Protein AF-A0A8T5LD24-F1 (afdb_monomer_lite)

Secondary structure (DSSP, 8-state):
----HHHHHHHHHHHHHHHHHHH---HHHHHHHHHHHHHHHHHHHHHHHHHHHS---------SS----TTS-----EEPPPPPPTT-----EEEEEEEEETTT--B--SEEEEEETT---EEEETT-EEEE-TTPEEEEEEE---SSTT-EEEEEEEEPPSSSEEEEEEEEPPPPPEEEEEE-TTSPBPSSS--B---TTEEEEEEEEEEESB--SS---EEEEEEEETTT-SEEEEESS--EEPPPTT--PPTTEEEEEEEEPPP-BT-EEEEEEEEEE--TTS-----S-EEEEEEEE--BEEETTTTTEEE-TTS--SS-GGGG---EEEEEEB-

Radius of gyration: 27.77 Å; chains: 1; bounding box: 77×36×79 Å

Sequence (339 aa):
MPINYALAVLMLGGIFGLVSVLAVKDKKKRKTLGVIGTFVFVFGLVTLLVPTLIPPLSQNIQLQGLTAGIGAGVSQQVVSGEGCSPGQQVEDTTVTLSAINAYTSAATSGSHRYKVNGGASKEVTDSGTFTASPGDVLNILWFNGSANGGYFSDVSTFSVPCKGTVTYTQSLYQNGTITIDVFNEEGNKIDEANNETLTNGDVTTLVAKLKGTYQKGHPFGGIVVCEYNATGFDDCIVDFGGSETSVPSYYSLGAGRKAKAYSIPAVLGNDIIEGSITIDVDDTNDALPLPNTALNLTYYANNYFINEDNGGNFEGVAIEDEDDALTLTYQATAVIFTV

Foldseek 3Di:
DPDPVLVVVLVVLLVVLVVVLVPDPDPVVSVVSVVVSVVVSVVSVCVVVVVVPDDPPPDPPPPPPPDDDVDDDDPAPEDEADADDPPQPPAKEKEFEWEAALPPRHTLWAWKWKDWQPDDIDIATHRGIDIDGQQIKMWIFADRNPPFRFFGQDIHIYGHYSDNYDYDYYHFHDAKAKAKWKAEPVRHTFDPVDAHADDAQDKDKIKIKIWILDDGPDWLFWKKKKKWQVVFFVDKDWDLPWAKDDDQLPDDHDPNIDITMTTHTGDHRGDMRMIIMITGGYPPPHDDPPDFIKIKIKIAGQGFHQQVVVVRDGDGSVDRPNDDPSSGPRIHIDIHTYD

Structure (mmCIF, N/CA/C/O backbone):
data_AF-A0A8T5LD24-F1
#
_entry.id   AF-A0A8T5LD24-F1
#
loop_
_atom_site.group_PDB
_atom_site.id
_atom_site.type_symbol
_atom_site.label_atom_id
_atom_site.label_alt_id
_atom_site.label_comp_id
_atom_site.label_asym_id
_atom_site.label_entity_id
_atom_site.label_seq_id
_atom_site.pdbx_PDB_ins_code
_atom_site.Cartn_x
_atom_site.Cartn_y
_atom_site.Cartn_z
_atom_site.occupancy
_atom_site.B_iso_or_equiv
_atom_site.auth_seq_id
_atom_site.auth_comp_id
_atom_site.auth_asym_id
_atom_site.auth_atom_id
_atom_site.pdbx_PDB_model_num
ATOM 1 N N . MET A 1 1 ? 49.956 -15.716 20.208 1.00 53.47 1 MET A N 1
ATOM 2 C CA . MET A 1 1 ? 48.964 -15.125 19.285 1.00 53.47 1 MET A CA 1
ATOM 3 C C . MET A 1 1 ? 48.628 -16.172 18.240 1.00 53.47 1 MET A C 1
ATOM 5 O O . MET A 1 1 ? 49.560 -16.621 17.581 1.00 53.47 1 MET A O 1
ATOM 9 N N . PRO A 1 2 ? 47.373 -16.630 18.124 1.00 56.94 2 PRO A N 1
ATOM 10 C CA . PRO A 1 2 ? 46.998 -17.510 17.026 1.00 56.94 2 PRO A CA 1
ATOM 11 C C . PRO A 1 2 ? 47.110 -16.720 15.716 1.00 56.94 2 PRO A C 1
ATOM 13 O O . PRO A 1 2 ? 46.529 -15.644 15.586 1.00 56.94 2 PRO A O 1
ATOM 16 N N . ILE A 1 3 ? 47.903 -17.222 14.769 1.00 54.03 3 ILE A N 1
ATOM 17 C CA . ILE A 1 3 ? 47.925 -16.690 13.404 1.00 54.03 3 ILE A CA 1
ATOM 18 C C . ILE A 1 3 ? 46.518 -16.891 12.843 1.00 54.03 3 ILE A C 1
ATOM 20 O O . ILE A 1 3 ? 46.011 -18.011 12.828 1.00 54.03 3 ILE A O 1
ATOM 24 N N . ASN A 1 4 ? 45.870 -15.801 12.431 1.00 73.81 4 ASN A N 1
ATOM 25 C CA . ASN A 1 4 ? 44.553 -15.864 11.819 1.00 73.81 4 ASN A CA 1
ATOM 26 C C . ASN A 1 4 ? 44.686 -16.590 10.472 1.00 73.81 4 ASN A C 1
ATOM 28 O O . ASN A 1 4 ? 45.192 -16.024 9.501 1.00 73.81 4 ASN A O 1
ATOM 32 N N . TYR A 1 5 ? 44.276 -17.860 10.431 1.00 70.56 5 TYR A N 1
ATOM 33 C CA . TYR A 1 5 ? 44.356 -18.714 9.245 1.00 70.56 5 TYR A CA 1
ATOM 34 C C . TYR A 1 5 ? 43.683 -18.076 8.018 1.00 70.56 5 TYR A C 1
ATOM 36 O O . TYR A 1 5 ? 44.152 -18.284 6.901 1.00 70.56 5 TYR A O 1
ATOM 44 N N . ALA A 1 6 ? 42.670 -17.223 8.212 1.00 69.31 6 ALA A N 1
ATOM 45 C CA . ALA A 1 6 ? 42.030 -16.482 7.126 1.00 69.31 6 ALA A CA 1
ATOM 46 C C . ALA A 1 6 ? 42.993 -15.497 6.440 1.00 69.31 6 ALA A C 1
ATOM 48 O O . ALA A 1 6 ? 43.018 -15.405 5.214 1.00 69.31 6 ALA A O 1
ATOM 49 N N . LEU A 1 7 ? 43.846 -14.816 7.213 1.00 71.88 7 LEU A N 1
ATOM 50 C CA . LEU A 1 7 ? 44.834 -13.875 6.681 1.00 71.88 7 LEU A CA 1
ATOM 51 C C . LEU A 1 7 ? 45.934 -14.603 5.894 1.00 71.88 7 LEU A C 1
ATOM 53 O O . LEU A 1 7 ? 46.369 -14.130 4.846 1.00 71.88 7 LEU A O 1
ATOM 57 N N . ALA A 1 8 ? 46.356 -15.776 6.375 1.00 72.88 8 ALA A N 1
ATOM 58 C CA . ALA A 1 8 ? 47.353 -16.603 5.697 1.00 72.88 8 ALA A CA 1
ATOM 59 C C . ALA A 1 8 ? 46.832 -17.158 4.357 1.00 72.88 8 ALA A C 1
ATOM 61 O O . ALA A 1 8 ? 47.553 -17.126 3.359 1.00 72.88 8 ALA A O 1
ATOM 62 N N . VAL A 1 9 ? 45.571 -17.604 4.311 1.00 75.12 9 VAL A N 1
ATOM 63 C CA . VAL A 1 9 ? 44.918 -18.085 3.079 1.00 75.12 9 VAL A CA 1
ATOM 64 C C . VAL A 1 9 ? 44.754 -16.955 2.055 1.00 75.12 9 VAL A C 1
ATOM 66 O O . VAL A 1 9 ? 45.013 -17.169 0.873 1.00 75.12 9 VAL A O 1
ATOM 69 N N . LEU A 1 10 ? 44.418 -15.736 2.490 1.00 71.81 10 LEU A N 1
ATOM 70 C CA . LEU A 1 10 ? 44.302 -14.570 1.603 1.00 71.81 10 LEU A CA 1
ATOM 71 C C . LEU A 1 10 ? 45.642 -14.100 1.037 1.00 71.81 10 LEU A C 1
ATOM 73 O O . LEU A 1 10 ? 45.735 -13.802 -0.152 1.00 71.81 10 LEU A O 1
ATOM 77 N N . MET A 1 11 ? 46.689 -14.078 1.865 1.00 77.25 11 MET A N 1
ATOM 78 C CA . MET A 1 11 ? 48.052 -13.772 1.417 1.00 77.25 11 MET A CA 1
ATOM 79 C C . MET A 1 11 ? 48.523 -14.781 0.362 1.00 77.25 11 MET A C 1
ATOM 81 O O . MET A 1 11 ? 49.041 -14.387 -0.682 1.00 77.25 11 MET A O 1
ATOM 85 N N . LEU A 1 12 ? 48.289 -16.078 0.593 1.00 75.75 12 LEU A N 1
ATOM 86 C CA . LEU A 1 12 ? 48.607 -17.129 -0.377 1.00 75.75 12 LEU A CA 1
ATOM 87 C C . LEU A 1 12 ? 47.790 -16.971 -1.667 1.00 75.75 12 LEU A C 1
ATOM 89 O O . LEU A 1 12 ? 48.366 -17.007 -2.753 1.00 75.75 12 LEU A O 1
ATOM 93 N N . GLY A 1 13 ? 46.481 -16.721 -1.566 1.00 76.75 13 GLY A N 1
ATOM 94 C CA . GLY A 1 13 ? 45.608 -16.480 -2.720 1.00 76.75 13 GLY A CA 1
ATOM 95 C C . GLY A 1 13 ? 46.040 -15.274 -3.561 1.00 76.75 13 GLY A C 1
ATOM 96 O O . GLY A 1 13 ? 46.094 -15.366 -4.788 1.00 76.75 13 GLY A O 1
ATOM 97 N N . GLY A 1 14 ? 46.437 -14.173 -2.915 1.00 76.06 14 GLY A N 1
ATOM 98 C CA . GLY A 1 14 ? 46.967 -12.982 -3.587 1.00 76.06 14 GLY A CA 1
ATOM 99 C C . GLY A 1 14 ? 48.270 -13.256 -4.344 1.00 76.06 14 GLY A C 1
ATOM 100 O O . GLY A 1 14 ? 48.421 -12.826 -5.489 1.00 76.06 14 GLY A O 1
ATOM 101 N N . ILE A 1 15 ? 49.184 -14.035 -3.755 1.00 78.00 15 ILE A N 1
ATOM 102 C CA . ILE A 1 15 ? 50.441 -14.438 -4.407 1.00 78.00 15 ILE A CA 1
ATOM 103 C C . ILE A 1 15 ? 50.158 -15.323 -5.630 1.00 78.00 15 ILE A C 1
ATOM 105 O O . ILE A 1 15 ? 50.711 -15.070 -6.702 1.00 78.00 15 ILE A O 1
ATOM 109 N N . PHE A 1 16 ? 49.263 -16.310 -5.518 1.00 75.44 16 PHE A N 1
ATOM 110 C CA . PHE A 1 16 ? 48.883 -17.166 -6.651 1.00 75.44 16 PHE A CA 1
ATOM 111 C C . PHE A 1 16 ? 48.199 -16.384 -7.779 1.00 75.44 16 PHE A C 1
ATOM 113 O O . PHE A 1 16 ? 48.498 -16.617 -8.954 1.00 75.44 16 PHE A O 1
ATOM 120 N N . GLY A 1 17 ? 47.342 -15.414 -7.447 1.00 74.88 17 GLY A N 1
ATOM 121 C CA . GLY A 1 17 ? 46.735 -14.513 -8.429 1.00 74.88 17 GLY A CA 1
ATOM 122 C C . GLY A 1 17 ? 47.784 -13.693 -9.185 1.00 74.88 17 GLY A C 1
ATOM 123 O O . GLY A 1 17 ? 47.763 -13.630 -10.415 1.00 74.88 17 GLY A O 1
ATOM 124 N N . LEU A 1 18 ? 48.766 -13.138 -8.471 1.00 74.44 18 LEU A N 1
ATOM 125 C CA . LEU A 1 18 ? 49.817 -12.305 -9.059 1.00 74.44 18 LEU A CA 1
ATOM 126 C C . LEU A 1 18 ? 50.775 -13.112 -9.953 1.00 74.44 18 LEU A C 1
ATOM 128 O O . LEU A 1 18 ? 51.129 -12.662 -11.045 1.00 74.44 18 LEU A O 1
ATOM 132 N N . VAL A 1 19 ? 51.128 -14.336 -9.548 1.00 78.25 19 VAL A N 1
ATOM 133 C CA . VAL A 1 19 ? 51.921 -15.271 -10.369 1.00 78.25 19 VAL A CA 1
ATOM 134 C C . VAL A 1 19 ? 51.160 -15.670 -11.640 1.00 78.25 19 VAL A C 1
ATOM 136 O O . VAL A 1 19 ? 51.744 -15.696 -12.724 1.00 78.25 19 VAL A O 1
ATOM 139 N N . SER A 1 20 ? 49.847 -15.896 -11.541 1.00 72.88 20 SER A N 1
ATOM 140 C CA . SER A 1 20 ? 48.998 -16.255 -12.687 1.00 72.88 20 SER A CA 1
ATOM 141 C C . SER A 1 20 ? 48.902 -15.125 -13.719 1.00 72.88 20 SER A C 1
ATOM 143 O O . SER A 1 20 ? 48.972 -15.378 -14.921 1.00 72.88 20 SER A O 1
ATOM 145 N N . VAL A 1 21 ? 48.832 -13.864 -13.277 1.00 75.44 21 VAL A N 1
ATOM 146 C CA . VAL A 1 21 ? 48.835 -12.685 -14.167 1.00 75.44 21 VAL A CA 1
ATOM 147 C C . VAL A 1 21 ? 50.184 -12.512 -14.879 1.00 75.44 21 VAL A C 1
ATOM 149 O O . VAL A 1 21 ? 50.221 -12.101 -16.041 1.00 75.44 21 VAL A O 1
ATOM 152 N N . LEU A 1 22 ? 51.298 -12.838 -14.217 1.00 75.69 22 LEU A N 1
ATOM 153 C CA . LEU A 1 22 ? 52.640 -12.762 -14.808 1.00 75.69 22 LEU A CA 1
ATOM 154 C C . LEU A 1 22 ? 52.919 -13.882 -15.823 1.00 75.69 22 LEU A C 1
ATOM 156 O O . LEU A 1 22 ? 53.724 -13.681 -16.733 1.00 75.69 22 LEU A O 1
ATOM 160 N N . ALA A 1 23 ? 52.237 -15.026 -15.715 1.00 79.75 23 ALA A N 1
ATOM 161 C CA . ALA A 1 23 ? 52.388 -16.158 -16.632 1.00 79.75 23 ALA A CA 1
ATOM 162 C C . ALA A 1 23 ? 51.700 -15.953 -18.000 1.00 79.75 23 ALA A C 1
ATOM 164 O O . ALA A 1 23 ? 52.009 -16.658 -18.966 1.00 79.75 23 ALA A O 1
ATOM 165 N N . VAL A 1 24 ? 50.788 -14.982 -18.125 1.00 84.94 24 VAL A N 1
ATOM 166 C CA . VAL A 1 24 ? 50.057 -14.722 -19.374 1.00 84.94 24 VAL A CA 1
ATOM 167 C C . VAL A 1 24 ? 50.888 -13.852 -20.325 1.00 84.94 24 VAL A C 1
ATOM 169 O O . VAL A 1 24 ? 51.141 -12.676 -20.064 1.00 84.94 24 VAL A O 1
ATOM 172 N N . LYS A 1 25 ? 51.278 -14.426 -21.474 1.00 81.69 25 LYS A N 1
ATOM 173 C CA . LYS A 1 25 ? 52.059 -13.738 -22.525 1.00 81.69 25 LYS A CA 1
ATOM 174 C C . LYS A 1 25 ? 51.253 -12.715 -23.338 1.00 81.69 25 LYS A C 1
ATOM 176 O O . LYS A 1 25 ? 51.836 -11.799 -23.911 1.00 81.69 25 LYS A O 1
ATOM 181 N N . ASP A 1 26 ? 49.930 -12.857 -23.395 1.00 88.50 26 ASP A N 1
ATOM 182 C CA . ASP A 1 26 ? 49.048 -11.960 -24.149 1.00 88.50 26 ASP A CA 1
ATOM 183 C C . ASP A 1 26 ? 48.769 -10.665 -23.365 1.00 88.50 26 ASP A C 1
ATOM 185 O O . ASP A 1 26 ? 48.187 -10.672 -22.276 1.00 88.50 26 ASP A O 1
ATOM 189 N N . LYS A 1 27 ? 49.167 -9.528 -23.948 1.00 79.56 27 LYS A N 1
ATOM 190 C CA . LYS A 1 27 ? 49.065 -8.195 -23.339 1.00 79.56 27 LYS A CA 1
ATOM 191 C C . LYS A 1 27 ? 47.617 -7.763 -23.079 1.00 79.56 27 LYS A C 1
ATOM 193 O O . LYS A 1 27 ? 47.389 -7.030 -22.116 1.00 79.56 27 LYS A O 1
ATOM 198 N N . LYS A 1 28 ? 46.646 -8.191 -23.898 1.00 77.62 28 LYS A N 1
ATOM 199 C CA . LYS A 1 28 ? 45.227 -7.829 -23.721 1.00 77.62 28 LYS A CA 1
ATOM 200 C C . LYS A 1 28 ? 44.610 -8.649 -22.588 1.00 77.62 28 LYS A C 1
ATOM 202 O O . LYS A 1 28 ? 44.025 -8.073 -21.677 1.00 77.62 28 LYS A O 1
ATOM 207 N N . LYS A 1 29 ? 44.865 -9.962 -22.563 1.00 75.25 29 LYS A N 1
ATOM 208 C CA . LYS A 1 29 ? 44.400 -10.859 -21.487 1.00 75.25 29 LYS A CA 1
ATOM 209 C C . LYS A 1 29 ? 45.024 -10.529 -20.130 1.00 75.25 29 LYS A C 1
ATOM 211 O O . LYS A 1 29 ? 44.329 -10.564 -19.120 1.00 75.25 29 LYS A O 1
ATOM 216 N N . ARG A 1 30 ? 46.299 -10.126 -20.100 1.00 78.56 30 ARG A N 1
ATOM 217 C CA . ARG A 1 30 ? 46.990 -9.706 -18.870 1.00 78.56 30 ARG A CA 1
ATOM 218 C C . ARG A 1 30 ? 46.366 -8.461 -18.227 1.00 78.56 30 ARG A C 1
ATOM 220 O O . ARG A 1 30 ? 46.331 -8.380 -17.004 1.00 78.56 30 ARG A O 1
ATOM 227 N N . LYS A 1 31 ? 45.855 -7.511 -19.023 1.00 74.31 31 LYS A N 1
ATOM 228 C CA . LYS A 1 31 ? 45.149 -6.331 -18.494 1.00 74.31 31 LYS A CA 1
ATOM 229 C C . LYS A 1 31 ? 43.820 -6.716 -17.843 1.00 74.31 31 LYS A C 1
ATOM 231 O O . LYS A 1 31 ? 43.586 -6.327 -16.707 1.00 74.31 31 LYS A O 1
ATOM 236 N N . THR A 1 32 ? 43.001 -7.521 -18.519 1.00 75.00 32 THR A N 1
ATOM 237 C CA . THR A 1 32 ? 41.700 -7.965 -17.990 1.00 75.00 32 THR A CA 1
ATOM 238 C C . THR A 1 32 ? 41.856 -8.815 -16.725 1.00 75.00 32 THR A C 1
ATOM 240 O O . THR A 1 32 ? 41.199 -8.549 -15.723 1.00 75.00 32 THR A O 1
ATOM 243 N N . LEU A 1 33 ? 42.789 -9.774 -16.720 1.00 76.19 33 LEU A N 1
ATOM 244 C CA . LEU A 1 33 ? 43.085 -10.599 -15.539 1.00 76.19 33 LEU A CA 1
ATOM 245 C C . LEU A 1 33 ? 43.677 -9.788 -14.378 1.00 76.19 33 LEU A C 1
ATOM 247 O O . LEU A 1 33 ? 43.392 -10.090 -13.223 1.00 76.19 33 LEU A O 1
ATOM 251 N N . GLY A 1 34 ? 44.463 -8.748 -14.672 1.00 75.69 34 GLY A N 1
ATOM 252 C CA . GLY A 1 34 ? 44.977 -7.830 -13.657 1.00 75.69 34 GLY A CA 1
ATOM 253 C C . GLY A 1 34 ? 43.859 -7.076 -12.937 1.00 75.69 34 GLY A C 1
ATOM 254 O O . GLY A 1 34 ? 43.848 -7.047 -11.712 1.00 75.69 34 GLY A O 1
ATOM 255 N N . VAL A 1 35 ? 42.888 -6.535 -13.682 1.00 75.69 35 VAL A N 1
ATOM 256 C CA . VAL A 1 35 ? 41.745 -5.798 -13.107 1.00 75.69 35 VAL A CA 1
ATOM 257 C C . VAL A 1 35 ? 40.882 -6.708 -12.230 1.00 75.69 35 VAL A C 1
ATOM 259 O O . VAL A 1 35 ? 40.574 -6.343 -11.097 1.00 75.69 35 VAL A O 1
ATOM 262 N N . ILE A 1 36 ? 40.562 -7.917 -12.705 1.00 75.62 36 ILE A N 1
ATOM 263 C CA . ILE A 1 36 ? 39.773 -8.896 -11.939 1.00 75.62 36 ILE A CA 1
ATOM 264 C C . ILE A 1 36 ? 40.516 -9.312 -10.661 1.00 75.62 36 ILE A C 1
ATOM 266 O O . ILE A 1 36 ? 39.932 -9.321 -9.579 1.00 75.62 36 ILE A O 1
ATOM 270 N N . GLY A 1 37 ? 41.819 -9.599 -10.754 1.00 76.50 37 GLY A N 1
ATOM 271 C CA . GLY A 1 37 ? 42.634 -9.975 -9.597 1.00 76.50 37 GLY A CA 1
ATOM 272 C C . GLY A 1 37 ? 42.733 -8.866 -8.545 1.00 76.50 37 GLY A C 1
ATOM 273 O O . GLY A 1 37 ? 42.630 -9.142 -7.350 1.00 76.50 37 GLY A O 1
ATOM 274 N N . THR A 1 38 ? 42.880 -7.607 -8.971 1.00 75.88 38 THR A N 1
ATOM 275 C CA . THR A 1 38 ? 42.884 -6.455 -8.057 1.00 75.88 38 THR A CA 1
ATOM 276 C C . THR A 1 38 ? 41.526 -6.266 -7.386 1.00 75.88 38 THR A C 1
ATOM 278 O O . THR A 1 38 ? 41.488 -6.042 -6.179 1.00 75.88 38 THR A O 1
ATOM 281 N N . PHE A 1 39 ? 40.421 -6.412 -8.122 1.00 76.06 39 PHE A N 1
ATOM 282 C CA . PHE A 1 39 ? 39.075 -6.275 -7.562 1.00 76.06 39 PHE A CA 1
ATOM 283 C C . PHE A 1 39 ? 38.790 -7.329 -6.482 1.00 76.06 39 PHE A C 1
ATOM 285 O O . PHE A 1 39 ? 38.384 -6.980 -5.376 1.00 76.06 39 PHE A O 1
ATOM 292 N N . VAL A 1 40 ? 39.096 -8.604 -6.752 1.00 74.81 40 VAL A N 1
ATOM 293 C CA . VAL A 1 40 ? 38.910 -9.703 -5.784 1.00 74.81 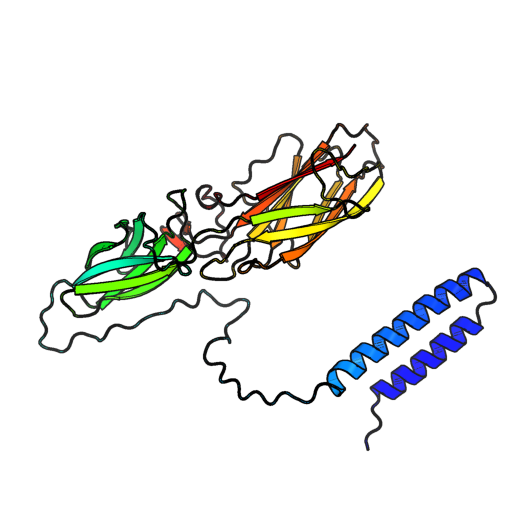40 VAL A CA 1
ATOM 294 C C . VAL A 1 40 ? 39.770 -9.503 -4.532 1.00 74.81 40 VAL A C 1
ATOM 296 O O . VAL A 1 40 ? 39.299 -9.729 -3.418 1.00 74.81 40 VAL A O 1
ATOM 299 N N . PHE A 1 41 ? 41.012 -9.035 -4.689 1.00 76.50 41 PHE A N 1
ATOM 300 C CA . PHE A 1 41 ? 41.897 -8.771 -3.553 1.00 76.50 41 PHE A CA 1
ATOM 301 C C . PHE A 1 41 ? 41.399 -7.607 -2.685 1.00 76.50 41 PHE A C 1
ATOM 303 O O . PHE A 1 41 ? 41.352 -7.735 -1.463 1.00 76.50 41 PHE A O 1
ATOM 310 N N . VAL A 1 42 ? 40.992 -6.491 -3.299 1.00 75.44 42 VAL A N 1
ATOM 311 C CA . VAL A 1 42 ? 40.479 -5.316 -2.574 1.00 75.44 42 VAL A CA 1
ATOM 312 C C . VAL A 1 42 ? 39.167 -5.648 -1.864 1.00 75.44 42 VAL A C 1
ATOM 314 O O . VAL A 1 42 ? 39.025 -5.334 -0.685 1.00 75.44 42 VAL A O 1
ATOM 317 N N . PHE A 1 43 ? 38.241 -6.343 -2.528 1.00 75.12 43 PHE A N 1
ATOM 318 C CA . PHE A 1 43 ? 36.968 -6.741 -1.924 1.00 75.12 43 PHE A CA 1
ATOM 319 C C . PHE A 1 43 ? 37.171 -7.719 -0.753 1.00 75.12 43 PHE A C 1
ATOM 321 O O . PHE A 1 43 ? 36.619 -7.528 0.334 1.00 75.12 43 PHE A O 1
ATOM 328 N N . GLY A 1 44 ? 38.047 -8.717 -0.918 1.00 74.69 44 GLY A N 1
ATOM 329 C CA . GLY A 1 44 ? 38.424 -9.635 0.160 1.00 74.69 44 GLY A CA 1
ATOM 330 C C . GLY A 1 44 ? 39.075 -8.926 1.355 1.00 74.69 44 GLY A C 1
ATOM 331 O O . GLY A 1 44 ? 38.778 -9.251 2.502 1.00 74.69 44 GLY A O 1
ATOM 332 N N . LEU A 1 45 ? 39.910 -7.912 1.110 1.00 74.06 45 LEU A N 1
ATOM 333 C CA . LEU A 1 45 ? 40.540 -7.123 2.171 1.00 74.06 45 LEU A CA 1
ATOM 334 C C . LEU A 1 45 ? 39.521 -6.258 2.937 1.00 74.06 45 LEU A C 1
ATOM 336 O O . LEU A 1 45 ? 39.573 -6.193 4.165 1.00 74.06 45 LEU A O 1
ATOM 340 N N . VAL A 1 46 ? 38.580 -5.621 2.231 1.00 74.00 46 VAL A N 1
ATOM 341 C CA . VAL A 1 46 ? 37.544 -4.762 2.834 1.00 74.00 46 VAL A CA 1
ATOM 342 C C . VAL A 1 46 ? 36.597 -5.580 3.714 1.00 74.00 46 VAL A C 1
ATOM 344 O O . VAL A 1 46 ? 36.373 -5.213 4.866 1.00 74.00 46 VAL A O 1
ATOM 347 N N . THR A 1 47 ? 36.112 -6.726 3.232 1.00 72.69 47 THR A N 1
ATOM 348 C CA . THR A 1 47 ? 35.210 -7.602 4.011 1.00 72.69 47 THR A CA 1
ATOM 349 C C . THR A 1 47 ? 35.833 -8.128 5.310 1.00 72.69 47 THR A C 1
ATOM 351 O O . THR A 1 47 ? 35.117 -8.346 6.285 1.00 72.69 47 THR A O 1
ATOM 354 N N . LEU A 1 48 ? 37.160 -8.277 5.368 1.00 69.31 48 LEU A N 1
ATOM 355 C CA . LEU A 1 48 ? 37.880 -8.708 6.572 1.00 69.31 48 LEU A CA 1
ATOM 356 C C . LEU A 1 48 ? 38.258 -7.572 7.524 1.00 69.31 48 LEU A C 1
ATOM 358 O O . LEU A 1 48 ? 38.366 -7.809 8.727 1.00 69.31 48 LEU A O 1
ATOM 362 N N . LEU A 1 49 ? 38.463 -6.354 7.018 1.00 64.75 49 LEU A N 1
ATOM 363 C CA . LEU A 1 49 ? 38.837 -5.202 7.844 1.00 64.75 49 LEU A CA 1
ATOM 364 C C . LEU A 1 49 ? 37.630 -4.555 8.533 1.00 64.75 49 LEU A C 1
ATOM 366 O O . LEU A 1 49 ? 37.746 -4.157 9.695 1.00 64.75 49 LEU A O 1
ATOM 370 N N . VAL A 1 50 ? 36.472 -4.499 7.868 1.00 64.00 50 VAL A N 1
ATOM 371 C CA . VAL A 1 50 ? 35.260 -3.831 8.386 1.00 64.00 50 VAL A CA 1
ATOM 372 C C . VAL A 1 50 ? 34.790 -4.374 9.751 1.00 64.00 50 VAL A C 1
ATOM 374 O O . VAL A 1 50 ? 34.547 -3.555 10.636 1.00 64.00 50 VAL A O 1
ATOM 377 N N . PRO A 1 51 ? 34.747 -5.696 10.022 1.00 57.59 51 PRO A N 1
ATOM 378 C CA . PRO A 1 51 ? 34.336 -6.194 11.337 1.00 57.59 51 PRO A CA 1
ATOM 379 C C . PRO A 1 51 ? 35.375 -5.968 12.449 1.00 57.59 51 PRO A C 1
ATOM 381 O O . PRO A 1 51 ? 35.040 -6.090 13.622 1.00 57.59 51 PRO A O 1
ATOM 384 N N . THR A 1 52 ? 36.634 -5.657 12.112 1.00 61.22 52 THR A N 1
ATOM 385 C CA . THR A 1 52 ? 37.721 -5.499 13.104 1.00 61.22 52 THR A CA 1
ATOM 386 C C . THR A 1 52 ? 37.981 -4.053 13.521 1.00 61.22 52 THR A C 1
ATOM 388 O O . THR A 1 52 ? 38.615 -3.822 14.549 1.00 61.22 52 THR A O 1
ATOM 391 N N . LEU A 1 53 ? 37.497 -3.082 12.740 1.00 55.41 53 LEU A N 1
ATOM 392 C CA . LEU A 1 53 ? 37.670 -1.649 13.002 1.00 55.41 53 LEU A CA 1
ATOM 393 C C . LEU A 1 53 ? 36.466 -1.012 13.703 1.00 55.41 53 LEU A C 1
ATOM 395 O O . LEU A 1 53 ? 36.569 0.119 14.174 1.00 55.41 53 LEU A O 1
ATOM 399 N N . ILE A 1 54 ? 35.345 -1.728 13.803 1.00 55.59 54 ILE A N 1
ATOM 400 C CA . ILE A 1 54 ? 34.183 -1.287 14.570 1.00 55.59 54 ILE A CA 1
ATOM 401 C C . ILE A 1 54 ? 34.326 -1.892 15.974 1.00 55.59 54 ILE A C 1
ATOM 403 O O . ILE A 1 54 ? 34.145 -3.103 16.124 1.00 55.59 54 ILE A O 1
ATOM 407 N N . PRO A 1 55 ? 34.690 -1.113 17.015 1.00 48.16 55 PRO A N 1
ATOM 408 C CA . PRO A 1 55 ? 34.623 -1.618 18.380 1.00 48.16 55 PRO A CA 1
ATOM 409 C C . PRO A 1 55 ? 33.187 -2.088 18.644 1.00 48.16 55 PRO A C 1
ATOM 411 O O . PRO A 1 55 ? 32.252 -1.442 18.162 1.00 48.16 55 PRO A O 1
ATOM 414 N N . PRO A 1 56 ? 32.975 -3.189 19.387 1.00 48.72 56 PRO A N 1
ATOM 415 C CA . PRO A 1 56 ? 31.628 -3.606 19.736 1.00 48.72 56 PRO A CA 1
ATOM 416 C C . PRO A 1 56 ? 30.956 -2.438 20.459 1.00 48.72 56 PRO A C 1
ATOM 418 O O . PRO A 1 56 ? 31.352 -2.078 21.568 1.00 48.72 56 PRO A O 1
ATOM 421 N N . LEU A 1 57 ? 29.960 -1.820 19.819 1.00 45.94 57 LEU A N 1
ATOM 422 C CA . LEU A 1 57 ? 29.020 -0.953 20.510 1.00 45.94 57 LEU A CA 1
ATOM 423 C C . LEU A 1 57 ? 28.334 -1.841 21.545 1.00 45.94 57 LEU A C 1
ATOM 425 O O . LEU A 1 57 ? 27.433 -2.609 21.218 1.00 45.94 57 LEU A O 1
ATOM 429 N N . SER A 1 58 ? 28.807 -1.783 22.790 1.00 46.97 58 SER A N 1
ATOM 430 C CA . SER A 1 58 ? 28.104 -2.359 23.925 1.00 46.97 58 SER A CA 1
ATOM 431 C C . SER A 1 58 ? 26.748 -1.667 24.000 1.00 46.97 58 SER A C 1
ATOM 433 O O . SER A 1 58 ? 26.640 -0.514 24.424 1.00 46.97 58 SER A O 1
ATOM 435 N N . GLN A 1 59 ? 25.727 -2.357 23.508 1.00 41.41 59 GLN A N 1
ATOM 436 C CA . GLN A 1 59 ? 24.350 -1.912 23.519 1.00 41.41 59 GLN A CA 1
ATOM 437 C C . GLN A 1 59 ? 23.865 -1.849 24.971 1.00 41.41 59 GLN A C 1
ATOM 439 O O . GLN A 1 59 ? 23.507 -2.855 25.567 1.00 41.41 59 GLN A O 1
ATOM 444 N N . ASN A 1 60 ? 23.839 -0.639 25.523 1.00 38.34 60 ASN A N 1
ATOM 445 C CA . ASN A 1 60 ? 22.868 -0.241 26.541 1.00 38.34 60 ASN A CA 1
ATOM 446 C C . ASN A 1 60 ? 21.811 0.671 25.900 1.00 38.34 60 ASN A C 1
ATOM 448 O O . ASN A 1 60 ? 21.380 1.667 26.473 1.00 38.34 60 ASN A O 1
ATOM 452 N N . ILE A 1 61 ? 21.394 0.334 24.678 1.00 43.84 61 ILE A N 1
ATOM 453 C CA . ILE A 1 61 ? 20.093 0.771 24.190 1.00 43.84 61 ILE A CA 1
ATOM 454 C C . ILE A 1 61 ? 19.117 -0.235 24.789 1.00 43.84 61 ILE A C 1
ATOM 456 O O . ILE A 1 61 ? 19.096 -1.395 24.381 1.00 43.84 61 ILE A O 1
ATOM 460 N N . GLN A 1 62 ? 18.360 0.187 25.803 1.00 39.25 62 GLN A N 1
ATOM 461 C CA . GLN A 1 62 ? 17.158 -0.524 26.226 1.00 39.25 62 GLN A CA 1
ATOM 462 C C . GLN A 1 62 ? 16.180 -0.521 25.050 1.00 39.25 62 GLN A C 1
ATOM 464 O O . GLN A 1 62 ? 15.334 0.355 24.909 1.00 39.25 62 GLN A O 1
ATOM 469 N N . LEU A 1 63 ? 16.340 -1.515 24.184 1.00 42.09 63 LEU A N 1
ATOM 470 C CA . LEU A 1 63 ? 15.441 -1.848 23.097 1.00 42.09 63 LEU A CA 1
ATOM 471 C C . LEU A 1 63 ? 14.257 -2.633 23.681 1.00 42.09 63 LEU A C 1
ATOM 473 O O . LEU A 1 63 ? 14.057 -3.809 23.392 1.00 42.09 63 LEU A O 1
ATOM 477 N N . GLN A 1 64 ? 13.487 -1.991 24.560 1.00 39.22 64 GLN A N 1
ATOM 478 C CA . GLN A 1 64 ? 12.124 -2.428 24.844 1.00 39.22 64 GLN A CA 1
ATOM 479 C C . GLN A 1 64 ? 11.257 -1.950 23.678 1.00 39.22 64 GLN A C 1
ATOM 481 O O . GLN A 1 64 ? 10.801 -0.813 23.677 1.00 39.22 64 GLN A O 1
ATOM 486 N N . GLY A 1 65 ? 11.082 -2.796 22.659 1.00 42.19 65 GLY A N 1
ATOM 487 C CA . GLY A 1 65 ? 10.041 -2.580 21.648 1.00 42.19 65 GLY A CA 1
ATOM 488 C C . GLY A 1 65 ? 10.395 -2.849 20.187 1.00 42.19 65 GLY A C 1
ATOM 489 O O . GLY A 1 65 ? 9.554 -2.581 19.341 1.00 42.19 65 GLY A O 1
ATOM 490 N N . LEU A 1 66 ? 11.582 -3.370 19.851 1.00 40.12 66 LEU A N 1
ATOM 491 C CA . LEU A 1 66 ? 11.939 -3.607 18.442 1.00 40.12 66 LEU A CA 1
ATOM 492 C C . LEU A 1 66 ? 12.617 -4.964 18.197 1.00 40.12 66 LEU A C 1
ATOM 494 O O . LEU A 1 66 ? 13.618 -5.068 17.494 1.00 40.12 66 LEU A O 1
ATOM 498 N N . THR A 1 67 ? 12.062 -6.018 18.792 1.00 35.25 67 THR A N 1
ATOM 499 C CA . THR A 1 67 ? 12.411 -7.416 18.494 1.00 35.25 67 THR A CA 1
ATOM 500 C C . THR A 1 67 ? 11.151 -8.265 18.336 1.00 35.25 67 THR A C 1
ATOM 502 O O . THR A 1 67 ? 10.822 -9.101 19.169 1.00 35.25 67 THR A O 1
ATOM 505 N N . ALA A 1 68 ? 10.454 -8.038 17.227 1.00 36.56 68 ALA A N 1
ATOM 506 C CA . ALA A 1 68 ? 9.624 -9.002 16.501 1.00 36.56 68 ALA A CA 1
ATOM 507 C C . ALA A 1 68 ? 9.435 -8.381 15.108 1.00 36.56 68 ALA A C 1
ATOM 509 O O . ALA A 1 68 ? 8.999 -7.245 15.011 1.00 36.56 68 ALA A O 1
ATOM 510 N N . GLY A 1 69 ? 9.814 -8.951 13.978 1.00 33.03 69 GLY A N 1
ATOM 511 C CA . GLY A 1 69 ? 10.150 -10.315 13.623 1.00 33.03 69 GLY A CA 1
ATOM 512 C C . GLY A 1 69 ? 9.716 -10.417 12.166 1.00 33.03 69 GLY A C 1
ATOM 513 O O . GLY A 1 69 ? 8.529 -10.315 11.876 1.00 33.03 69 GLY A O 1
ATOM 514 N N . ILE A 1 70 ? 10.671 -10.543 11.247 1.00 38.53 70 ILE A N 1
ATOM 515 C CA . ILE A 1 70 ? 10.383 -10.901 9.857 1.00 38.53 70 ILE A CA 1
ATOM 516 C C . ILE A 1 70 ? 9.686 -12.270 9.928 1.00 38.53 70 ILE A C 1
ATOM 518 O O . ILE A 1 70 ? 10.319 -13.257 10.297 1.00 38.53 70 ILE A O 1
ATOM 522 N N . GLY A 1 71 ? 8.370 -12.300 9.688 1.00 36.97 71 GLY A N 1
ATOM 523 C CA . GLY A 1 71 ? 7.566 -13.527 9.610 1.00 36.97 71 GLY A CA 1
ATOM 524 C C . GLY A 1 71 ? 6.701 -13.914 10.822 1.00 36.97 71 GLY A C 1
ATOM 525 O O . GLY A 1 71 ? 6.291 -15.068 10.893 1.00 36.97 71 GLY A O 1
ATOM 526 N N . ALA A 1 72 ? 6.391 -13.015 11.764 1.00 32.84 72 ALA A N 1
ATOM 527 C CA . ALA A 1 72 ? 5.452 -13.304 12.858 1.00 32.84 72 ALA A CA 1
ATOM 528 C C . ALA A 1 72 ? 4.256 -12.345 12.823 1.00 32.84 72 ALA A C 1
ATOM 530 O O . ALA A 1 72 ? 4.437 -11.149 12.615 1.00 32.84 72 ALA A O 1
ATOM 531 N N . GLY A 1 73 ? 3.052 -12.901 12.998 1.00 38.91 73 GLY A N 1
ATOM 532 C CA . GLY A 1 73 ? 1.772 -12.207 12.879 1.00 38.91 73 GLY A CA 1
ATOM 533 C C . GLY A 1 73 ? 1.732 -10.851 13.577 1.00 38.91 73 GLY A C 1
ATOM 534 O O . GLY A 1 73 ? 2.378 -10.644 14.603 1.00 38.91 73 GLY A O 1
ATOM 535 N N . VAL A 1 74 ? 0.967 -9.946 12.964 1.00 41.22 74 VAL A N 1
ATOM 536 C CA . VAL A 1 74 ? 0.629 -8.597 13.429 1.00 41.22 74 VAL A CA 1
ATOM 537 C C . VAL A 1 74 ? 0.687 -8.529 14.958 1.00 41.22 74 VAL A C 1
ATOM 539 O O . VAL A 1 74 ? -0.085 -9.207 15.637 1.00 41.22 74 VAL A O 1
ATOM 542 N N . SER A 1 75 ? 1.625 -7.745 15.503 1.00 40.44 75 SER A N 1
ATOM 543 C CA . SER A 1 75 ? 1.695 -7.464 16.940 1.00 40.44 75 SER A CA 1
ATOM 544 C C . SER A 1 75 ? 0.479 -6.627 17.319 1.00 40.44 75 SER A C 1
ATOM 546 O O . SER A 1 75 ? 0.543 -5.404 17.409 1.00 40.44 75 SER A O 1
ATOM 548 N N . GLN A 1 76 ? -0.649 -7.301 17.504 1.00 54.19 76 GLN A N 1
ATOM 549 C CA . GLN A 1 76 ? -1.892 -6.712 17.950 1.00 54.19 76 GLN A CA 1
ATOM 550 C C . GLN A 1 76 ? -1.649 -6.191 19.368 1.00 54.19 76 GLN A C 1
ATOM 552 O O . GLN A 1 76 ? -1.426 -6.967 20.301 1.00 54.19 76 GLN A O 1
ATOM 557 N N . GLN A 1 77 ? -1.609 -4.870 19.536 1.00 50.16 77 GLN A N 1
ATOM 558 C CA . GLN A 1 77 ? -1.475 -4.268 20.856 1.00 50.16 77 GLN A CA 1
ATOM 559 C C . GLN A 1 77 ? -2.766 -4.541 21.632 1.00 50.16 77 GLN A C 1
ATOM 561 O O . GLN A 1 77 ? -3.741 -3.808 21.504 1.00 50.16 77 GLN A O 1
ATOM 566 N N . VAL A 1 78 ? -2.784 -5.612 22.426 1.00 56.97 78 VAL A N 1
ATOM 567 C CA . VAL A 1 78 ? -3.900 -5.915 23.324 1.00 56.97 78 VAL A CA 1
ATOM 568 C C . VAL A 1 78 ? -3.773 -5.017 24.546 1.00 56.97 78 VAL A C 1
ATOM 570 O O . VAL A 1 78 ? -2.996 -5.289 25.463 1.00 56.97 78 VAL A O 1
ATOM 573 N N . VAL A 1 79 ? -4.531 -3.924 24.572 1.00 63.56 79 VAL A N 1
ATOM 574 C CA . VAL A 1 79 ? -4.655 -3.103 25.781 1.00 63.56 79 VAL A CA 1
ATOM 575 C C . VAL A 1 79 ? -5.731 -3.729 26.666 1.00 63.56 79 VAL A C 1
ATOM 577 O O . VAL A 1 79 ? -6.928 -3.629 26.386 1.00 63.56 79 VAL A O 1
ATOM 580 N N . SER A 1 80 ? -5.305 -4.410 27.732 1.00 57.66 80 SER A N 1
ATOM 581 C CA . SER A 1 80 ? -6.213 -4.982 28.729 1.00 57.66 80 SER A CA 1
ATOM 582 C C . SER A 1 80 ? -6.851 -3.870 29.564 1.00 57.66 80 SER A C 1
ATOM 584 O O . SER A 1 80 ? -6.145 -3.134 30.257 1.00 57.66 80 SER A O 1
ATOM 586 N N . GLY A 1 81 ? -8.179 -3.757 29.521 1.00 60.19 81 GLY A N 1
ATOM 587 C CA . GLY A 1 81 ? -8.933 -2.935 30.465 1.00 60.19 81 GLY A CA 1
ATOM 588 C C . GLY A 1 81 ? -8.902 -3.544 31.871 1.00 60.19 81 GLY A C 1
ATOM 589 O O . GLY A 1 81 ? -8.819 -4.761 32.026 1.00 60.19 81 GLY A O 1
ATOM 590 N N . GLU A 1 82 ? -8.964 -2.705 32.907 1.00 70.94 82 GLU A N 1
ATOM 591 C CA . GLU A 1 82 ? -9.188 -3.174 34.280 1.00 70.94 82 GLU A CA 1
ATOM 592 C C . GLU A 1 82 ? -10.526 -3.932 34.345 1.00 70.94 82 GLU A C 1
ATOM 594 O O . GLU A 1 82 ? -11.572 -3.389 33.978 1.00 70.94 82 GLU A O 1
ATOM 599 N N . GLY A 1 83 ? -10.489 -5.195 34.784 1.00 64.81 83 GLY A N 1
ATOM 600 C CA . GLY A 1 83 ? -11.689 -6.017 34.948 1.00 64.81 83 GLY A CA 1
ATOM 601 C C . GLY A 1 83 ? -12.643 -5.447 36.002 1.00 64.81 83 GLY A C 1
ATOM 602 O O . GLY A 1 83 ? -12.224 -4.753 36.931 1.00 64.81 83 GLY A O 1
ATOM 603 N N . CYS A 1 84 ? -13.939 -5.741 35.873 1.00 72.56 84 CYS A N 1
ATOM 604 C CA . CYS A 1 84 ? -14.960 -5.202 36.773 1.00 72.56 84 CYS A CA 1
ATOM 605 C C . CYS A 1 84 ? -14.714 -5.689 38.201 1.00 72.56 84 CYS A C 1
ATOM 607 O O . CYS A 1 84 ? -14.656 -6.895 38.452 1.00 72.56 84 CYS A O 1
ATOM 609 N N . SER A 1 85 ? -14.630 -4.762 39.156 1.00 77.31 85 SER A N 1
ATOM 610 C CA . SER A 1 85 ? -14.637 -5.139 40.569 1.00 77.31 85 SER A CA 1
ATOM 611 C C . SER A 1 85 ? -16.022 -5.668 40.967 1.00 77.31 85 SER A C 1
ATOM 613 O O . SER A 1 85 ? -17.034 -5.094 40.546 1.00 77.31 85 SER A O 1
ATOM 615 N N . PRO A 1 86 ? -16.106 -6.720 41.805 1.00 69.69 86 PRO A N 1
ATOM 616 C CA . PRO A 1 86 ? -17.379 -7.208 42.324 1.00 69.69 86 PRO A CA 1
ATOM 617 C C . PRO A 1 86 ? -18.150 -6.072 43.017 1.00 69.69 86 PRO A C 1
ATOM 619 O O . PRO A 1 86 ? -17.696 -5.542 44.029 1.00 69.69 86 PRO A O 1
ATOM 622 N N . GLY A 1 87 ? -19.298 -5.675 42.456 1.00 74.75 87 GLY A N 1
ATOM 623 C CA . GLY A 1 87 ? -20.158 -4.605 42.986 1.00 74.75 87 GLY A CA 1
ATOM 624 C C . GLY A 1 87 ? -20.366 -3.398 42.063 1.00 74.75 87 GLY A C 1
ATOM 625 O O . GLY A 1 87 ? -21.287 -2.622 42.306 1.00 74.75 87 GLY A O 1
ATOM 626 N N . GLN A 1 88 ? -19.589 -3.247 40.985 1.00 71.88 88 GLN A N 1
ATOM 627 C CA . GLN A 1 88 ? -19.891 -2.264 39.938 1.00 71.88 88 GLN A CA 1
ATOM 628 C C . GLN A 1 88 ? -20.838 -2.874 38.901 1.00 71.88 88 GLN A C 1
ATOM 630 O O . GLN A 1 88 ? -20.424 -3.664 38.059 1.00 71.88 88 GLN A O 1
ATOM 635 N N . GLN A 1 89 ? -22.116 -2.502 38.967 1.00 66.44 89 GLN A N 1
ATOM 636 C CA . GLN A 1 89 ? -23.107 -2.828 37.938 1.00 66.44 89 GLN A CA 1
ATOM 637 C C . GLN A 1 89 ? -23.099 -1.741 36.862 1.00 66.44 89 GLN A C 1
ATOM 639 O O . GLN A 1 89 ? -23.982 -0.889 36.815 1.00 66.44 89 GLN A O 1
ATOM 644 N N . VAL A 1 90 ? -22.055 -1.723 36.037 1.00 72.94 90 VAL A N 1
ATOM 645 C CA . VAL A 1 90 ? -22.108 -0.996 34.765 1.00 72.94 90 VAL A CA 1
ATOM 646 C C . VAL A 1 90 ? -22.603 -2.004 33.739 1.00 72.94 90 VAL A C 1
ATOM 648 O O . VAL A 1 90 ? -21.892 -2.954 33.432 1.00 72.94 90 VAL A O 1
ATOM 651 N N . GLU A 1 91 ? -23.850 -1.851 33.300 1.00 78.50 91 GLU A N 1
ATOM 652 C CA . GLU A 1 91 ? -24.452 -2.735 32.294 1.00 78.50 91 GLU A CA 1
ATOM 653 C C . GLU A 1 91 ? -23.867 -2.445 30.905 1.00 78.50 91 GLU A C 1
ATOM 655 O O . GLU A 1 91 ? -23.427 -3.366 30.222 1.00 78.50 91 GLU A O 1
ATOM 660 N N . ASP A 1 92 ? -23.737 -1.157 30.566 1.00 90.94 92 ASP A N 1
ATOM 661 C CA . ASP A 1 92 ? -23.226 -0.689 29.280 1.00 90.94 92 ASP A CA 1
ATOM 662 C C . ASP A 1 92 ? -22.141 0.381 29.443 1.00 90.94 92 ASP A C 1
ATOM 664 O O . ASP A 1 92 ? -22.250 1.310 30.252 1.00 90.94 92 ASP A O 1
ATOM 668 N N . THR A 1 93 ? -21.117 0.282 28.602 1.00 93.50 93 THR A N 1
ATOM 669 C CA . THR A 1 93 ? -20.079 1.295 28.419 1.00 93.50 93 THR A CA 1
ATOM 670 C C . THR A 1 93 ? -20.331 2.028 27.106 1.00 93.50 93 THR A C 1
ATOM 672 O O . THR A 1 93 ? -20.407 1.415 26.040 1.00 93.50 93 THR A O 1
ATOM 675 N N . THR A 1 94 ? -20.414 3.359 27.154 1.00 97.06 94 THR A N 1
ATOM 676 C CA . THR A 1 94 ? -20.389 4.181 25.934 1.00 97.06 94 THR A CA 1
ATOM 677 C C . THR A 1 94 ? -18.956 4.267 25.419 1.00 97.06 94 THR A C 1
ATOM 679 O O . THR A 1 94 ? -18.084 4.819 26.088 1.00 97.06 94 THR A O 1
ATOM 682 N N . VAL A 1 95 ? -18.702 3.725 24.235 1.00 97.50 95 VAL A N 1
ATOM 683 C CA . VAL A 1 95 ? -17.397 3.724 23.573 1.00 97.50 95 VAL A CA 1
ATOM 684 C C . VAL A 1 95 ? -17.377 4.816 22.514 1.00 97.50 95 VAL A C 1
ATOM 686 O O . VAL A 1 95 ? -18.249 4.854 21.653 1.00 97.50 95 VAL A O 1
ATOM 689 N N . THR A 1 96 ? -16.365 5.678 22.559 1.00 97.88 96 THR A N 1
ATOM 690 C CA . THR A 1 96 ? -16.066 6.661 21.510 1.00 97.88 96 THR A CA 1
ATOM 691 C C . THR A 1 96 ? -14.818 6.222 20.759 1.00 97.88 96 THR A C 1
ATOM 693 O O . THR A 1 96 ? -13.800 5.944 21.397 1.00 97.88 96 THR A O 1
ATOM 696 N N . LEU A 1 97 ? -14.871 6.182 19.429 1.00 97.19 97 LEU A N 1
ATOM 697 C CA . LEU A 1 97 ? -13.686 5.962 18.596 1.00 97.19 97 LEU A CA 1
ATOM 698 C C . LEU A 1 97 ? -13.296 7.274 17.943 1.00 97.19 97 LEU A C 1
ATOM 700 O O . LEU A 1 97 ? -14.137 7.924 17.330 1.00 97.19 97 LEU A O 1
ATOM 704 N N . SER A 1 98 ? -12.038 7.666 18.084 1.00 95.56 98 SER A N 1
ATOM 705 C CA . SER A 1 98 ? -11.514 8.880 17.476 1.00 95.56 98 SER A CA 1
ATOM 706 C C . SER A 1 98 ? -10.169 8.599 16.834 1.00 95.56 98 SER A C 1
ATOM 708 O O . SER A 1 98 ? -9.327 7.911 17.410 1.00 95.56 98 SER A O 1
ATOM 710 N N . ALA A 1 99 ? -9.943 9.155 15.657 1.00 93.00 99 ALA A N 1
ATOM 711 C CA . ALA A 1 99 ? -8.645 9.120 15.018 1.00 93.00 99 ALA A CA 1
ATOM 712 C C . ALA A 1 99 ? -8.137 10.529 14.736 1.00 93.00 99 ALA A C 1
ATOM 714 O O . ALA A 1 99 ? -8.881 11.431 14.348 1.00 93.00 99 ALA A O 1
ATOM 715 N N . ILE A 1 100 ? -6.835 10.714 14.921 1.00 91.62 100 ILE A N 1
ATOM 716 C CA . ILE A 1 100 ? -6.147 11.975 14.655 1.00 91.62 100 ILE A CA 1
ATOM 717 C C . ILE A 1 100 ? -4.990 11.751 13.691 1.00 91.62 100 ILE A C 1
ATOM 719 O O . ILE A 1 100 ? -4.342 10.710 13.709 1.00 91.62 100 ILE A O 1
ATOM 723 N N . ASN A 1 101 ? -4.710 12.741 12.856 1.00 85.19 101 ASN A N 1
ATOM 724 C CA . ASN A 1 101 ? -3.549 12.764 11.986 1.00 85.19 101 ASN A CA 1
ATOM 725 C C . ASN A 1 101 ? -2.275 12.854 12.841 1.00 85.19 101 ASN A C 1
ATOM 727 O O . ASN A 1 101 ? -2.117 13.789 13.624 1.00 85.19 101 ASN A O 1
ATOM 731 N N . ALA A 1 102 ? -1.346 11.921 12.657 1.00 83.25 102 ALA A N 1
ATOM 732 C CA . ALA A 1 102 ? -0.115 11.827 13.437 1.00 83.25 102 ALA A CA 1
ATOM 733 C C . ALA A 1 102 ? 0.806 13.058 13.330 1.00 83.25 102 ALA A C 1
ATOM 735 O O . ALA A 1 102 ? 1.622 13.291 14.220 1.00 83.25 102 ALA A O 1
ATOM 736 N N . TYR A 1 103 ? 0.682 13.855 12.266 1.00 76.62 103 TYR A N 1
ATOM 737 C CA . TYR A 1 103 ? 1.479 15.062 12.039 1.00 76.62 103 TYR A CA 1
ATOM 738 C C . TYR A 1 103 ? 0.805 16.336 12.535 1.00 76.62 103 TYR A C 1
ATOM 740 O O . TYR A 1 103 ? 1.471 17.222 13.067 1.00 76.62 103 TYR A O 1
ATOM 748 N N . THR A 1 104 ? -0.501 16.469 12.305 1.00 84.62 104 THR A N 1
ATOM 749 C CA . THR A 1 104 ? -1.232 17.723 12.554 1.00 84.62 104 THR A CA 1
ATOM 750 C C . THR A 1 104 ? -2.122 17.663 13.788 1.00 84.62 104 THR A C 1
ATOM 752 O O . THR A 1 104 ? -2.647 18.694 14.206 1.00 84.62 104 THR A O 1
ATOM 755 N N . SER A 1 105 ? -2.324 16.470 14.352 1.00 87.56 105 SER A N 1
ATOM 756 C CA . SER A 1 105 ? -3.299 16.167 15.406 1.00 87.56 105 SER A CA 1
ATOM 757 C C . SER A 1 105 ? -4.747 16.525 15.048 1.00 8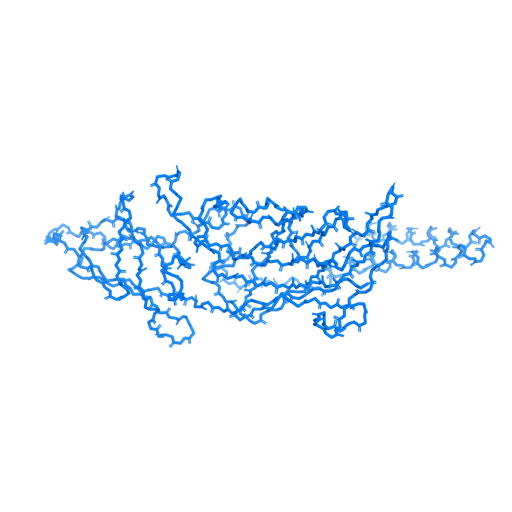7.56 105 SER A C 1
ATOM 759 O O . SER A 1 105 ? -5.619 16.503 15.915 1.00 87.56 105 SER A O 1
ATOM 761 N N . ALA A 1 106 ? -5.026 16.865 13.785 1.00 88.81 106 ALA A N 1
ATOM 762 C CA . ALA A 1 106 ? -6.377 17.117 13.304 1.00 88.81 106 ALA A CA 1
ATOM 763 C C . ALA A 1 106 ? -7.155 15.799 13.213 1.00 88.81 106 ALA A C 1
ATOM 765 O O . ALA A 1 106 ? -6.571 14.770 12.886 1.00 88.81 106 ALA A O 1
ATOM 766 N N . ALA A 1 107 ? -8.464 15.830 13.469 1.00 89.81 107 ALA A N 1
ATOM 767 C CA . ALA A 1 107 ? -9.326 14.662 13.305 1.00 89.81 107 ALA A CA 1
ATOM 768 C C . ALA A 1 107 ? -9.226 14.113 11.875 1.00 89.81 107 ALA A C 1
ATOM 770 O O . ALA A 1 107 ? -9.214 14.893 10.915 1.00 89.81 107 ALA A O 1
ATOM 771 N N . THR A 1 108 ? -9.146 12.791 11.717 1.00 87.25 108 THR A N 1
ATOM 772 C CA . THR A 1 108 ? -9.039 12.217 10.373 1.00 87.25 108 THR A CA 1
ATOM 773 C C . THR A 1 108 ? -10.359 12.233 9.621 1.00 87.25 108 THR A C 1
ATOM 775 O O . THR A 1 108 ? -10.329 12.184 8.395 1.00 87.25 108 THR A O 1
ATOM 778 N N . SER A 1 109 ? -11.500 12.364 10.307 1.00 88.56 109 SER A N 1
ATOM 779 C CA . SER A 1 109 ? -12.856 12.263 9.745 1.00 88.56 109 SER A CA 1
ATOM 780 C C . SER A 1 109 ? -13.168 10.877 9.143 1.00 88.56 109 SER A C 1
ATOM 782 O O . SER A 1 109 ? -12.343 9.965 9.204 1.00 88.56 109 SER A O 1
ATOM 784 N N . GLY A 1 110 ? -14.375 10.695 8.592 1.00 89.31 110 GLY A N 1
ATOM 785 C CA . GLY A 1 110 ? -14.842 9.434 7.992 1.00 89.31 110 GLY A CA 1
ATOM 786 C C . GLY A 1 110 ? -15.474 8.455 8.987 1.00 89.31 110 GLY A C 1
ATOM 787 O O . GLY A 1 110 ? -16.003 8.889 10.008 1.00 89.31 110 GLY A O 1
ATOM 788 N N . SER A 1 111 ? -15.450 7.153 8.675 1.00 92.44 111 SER A N 1
ATOM 789 C CA . SER A 1 111 ? -16.023 6.087 9.516 1.00 92.44 111 SER A CA 1
ATOM 790 C C . SER A 1 111 ? -15.024 4.966 9.768 1.00 92.44 111 SER A C 1
ATOM 792 O O . SER A 1 111 ? -14.449 4.418 8.833 1.00 92.44 111 SER A O 1
ATOM 794 N N . HIS A 1 112 ? -14.848 4.586 11.029 1.00 93.12 112 HIS A N 1
ATOM 795 C CA . HIS A 1 112 ? -14.084 3.409 11.432 1.00 93.12 112 HIS A CA 1
ATOM 796 C C . HIS A 1 112 ? -14.965 2.161 11.375 1.00 93.12 112 HIS A C 1
ATOM 798 O O . HIS A 1 112 ? -16.178 2.237 11.592 1.00 93.12 112 HIS A O 1
ATOM 804 N N . ARG A 1 113 ? -14.349 1.001 11.138 1.00 93.44 113 ARG A N 1
ATOM 805 C CA . ARG A 1 113 ? -15.023 -0.298 11.228 1.00 93.44 113 ARG A CA 1
ATOM 806 C C . ARG A 1 113 ? -14.627 -1.001 12.511 1.00 93.44 113 ARG A C 1
ATOM 808 O O . ARG A 1 113 ? -13.482 -0.927 12.935 1.00 93.44 113 ARG A O 1
ATOM 815 N N . TYR A 1 114 ? -15.559 -1.695 13.145 1.00 95.12 114 TYR A N 1
ATOM 816 C CA . TYR A 1 114 ? -15.272 -2.435 14.368 1.00 95.12 114 TYR A CA 1
ATOM 817 C C . TYR A 1 114 ? -16.079 -3.727 14.465 1.00 95.12 114 TYR A C 1
ATOM 819 O O . TYR A 1 114 ? -17.151 -3.863 13.877 1.00 95.12 114 TYR A O 1
ATOM 827 N N . LYS A 1 115 ? -15.555 -4.687 15.224 1.00 95.31 115 LYS A N 1
ATOM 828 C CA . LYS A 1 115 ? -16.218 -5.934 15.614 1.00 95.31 115 LYS A CA 1
ATOM 829 C C . LYS A 1 115 ? -16.213 -6.052 17.128 1.00 95.31 115 LYS A C 1
ATOM 831 O O . LYS A 1 115 ? -15.209 -5.736 17.760 1.00 95.31 115 LYS A O 1
ATOM 836 N N . VAL A 1 116 ? -17.299 -6.575 17.686 1.00 96.00 116 VAL A N 1
ATOM 837 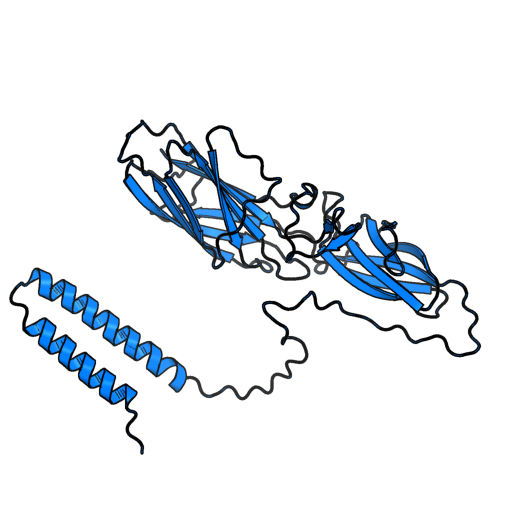C CA . VAL A 1 116 ? -17.417 -6.908 19.113 1.00 96.00 116 VAL A CA 1
ATOM 838 C C . VAL A 1 116 ? -17.376 -8.427 19.246 1.00 96.00 116 VAL A C 1
ATOM 840 O O . VAL A 1 116 ? -18.178 -9.108 18.607 1.00 96.00 116 VAL A O 1
ATOM 843 N N . ASN A 1 117 ? -16.426 -8.962 20.015 1.00 94.12 117 ASN A N 1
ATOM 844 C CA . ASN A 1 117 ? -16.235 -10.400 20.257 1.00 94.12 117 ASN A CA 1
ATOM 845 C C . ASN A 1 117 ? -16.194 -11.245 18.966 1.00 94.12 117 ASN A C 1
ATOM 847 O O . ASN A 1 117 ? -16.754 -12.336 18.905 1.00 94.12 117 ASN A O 1
ATOM 851 N N . GLY A 1 118 ? -15.568 -10.715 17.908 1.00 89.81 118 GLY A N 1
ATOM 852 C CA . GLY A 1 118 ? -15.456 -11.393 16.608 1.00 89.81 118 GLY A CA 1
ATOM 853 C C . GLY A 1 118 ? -16.744 -11.435 15.773 1.00 89.81 118 GLY A C 1
ATOM 854 O O . GLY A 1 118 ? -16.758 -12.086 14.734 1.00 89.81 118 GLY A O 1
ATOM 855 N N . GLY A 1 119 ? -17.810 -10.744 16.191 1.00 92.44 119 GLY A N 1
ATOM 856 C CA . GLY A 1 119 ? -19.071 -10.671 15.451 1.00 92.44 119 GLY A CA 1
ATOM 857 C C . GLY A 1 119 ? -18.986 -9.921 14.113 1.00 92.44 119 GLY A C 1
ATOM 858 O O . GLY A 1 119 ? -17.910 -9.600 13.607 1.00 92.44 119 GLY A O 1
ATOM 859 N N . ALA A 1 120 ? -20.154 -9.616 13.538 1.00 91.19 120 ALA A N 1
ATOM 860 C CA . ALA A 1 120 ? -20.249 -8.862 12.288 1.00 91.19 120 ALA A CA 1
ATOM 861 C C . ALA A 1 120 ? -19.616 -7.464 12.408 1.00 91.19 120 ALA A C 1
ATOM 863 O O . ALA A 1 120 ? -19.706 -6.819 13.459 1.00 91.19 120 ALA A O 1
ATOM 864 N N . SER A 1 121 ? -18.997 -7.000 11.318 1.00 92.06 121 SER A N 1
ATOM 865 C CA . SER A 1 121 ? -18.437 -5.651 11.246 1.00 92.06 121 SER A CA 1
ATOM 866 C C . SER A 1 121 ? -19.549 -4.602 11.309 1.00 92.06 121 SER A C 1
ATOM 868 O O . SER A 1 121 ? -20.611 -4.761 10.705 1.00 92.06 121 SER A O 1
ATOM 870 N N . LYS A 1 122 ? -19.303 -3.537 12.067 1.00 95.00 122 LYS A N 1
ATOM 871 C CA . LYS A 1 122 ? -20.151 -2.353 12.201 1.00 95.00 122 LYS A CA 1
ATOM 872 C C . LYS A 1 122 ? -19.324 -1.108 11.912 1.00 95.00 122 LYS A C 1
ATOM 874 O O . LYS A 1 122 ? -18.100 -1.139 12.023 1.00 95.00 122 LYS A O 1
ATOM 879 N N . GLU A 1 123 ? -19.997 -0.012 11.589 1.00 94.81 123 GLU A N 1
ATOM 880 C CA . GLU A 1 123 ? -19.364 1.281 11.336 1.00 94.81 123 GLU A CA 1
ATOM 881 C C . GLU A 1 123 ? -19.721 2.298 12.416 1.00 94.81 123 GLU A C 1
ATOM 883 O O . GLU A 1 123 ? -20.832 2.302 12.951 1.00 94.81 123 GLU A O 1
ATOM 888 N N . VAL A 1 124 ? -18.772 3.174 12.724 1.00 95.75 124 VAL A N 1
ATOM 889 C CA . VAL A 1 124 ? -18.984 4.355 13.559 1.00 95.75 124 VAL A CA 1
ATOM 890 C C . VAL A 1 124 ? -18.198 5.513 12.962 1.00 95.75 124 VAL A C 1
ATOM 892 O O . VAL A 1 124 ? -17.041 5.348 12.579 1.00 95.75 124 VAL A O 1
ATOM 895 N N . THR A 1 125 ? -18.829 6.679 12.845 1.00 95.31 125 THR A N 1
ATOM 896 C CA . THR A 1 125 ? -18.148 7.884 12.357 1.00 95.31 125 THR A CA 1
ATOM 897 C C . THR A 1 125 ? -16.996 8.257 13.290 1.00 95.31 125 THR A C 1
ATOM 899 O O . THR A 1 125 ? -17.053 7.956 14.481 1.00 95.31 125 THR A O 1
ATOM 902 N N . ASP A 1 126 ? -15.975 8.942 12.786 1.00 94.50 126 ASP A N 1
ATOM 903 C CA . ASP A 1 126 ? -14.893 9.484 13.610 1.00 94.50 126 ASP A CA 1
ATOM 904 C C . ASP A 1 126 ? -15.462 10.398 14.708 1.00 94.50 126 ASP A C 1
ATOM 906 O O . ASP A 1 126 ? -16.350 11.223 14.468 1.00 94.50 126 ASP A O 1
ATOM 910 N N . SER A 1 127 ? -14.987 10.200 15.937 1.00 95.31 127 SER A N 1
ATOM 911 C CA . SER A 1 127 ? -15.530 10.767 17.183 1.00 95.31 127 SER A CA 1
ATOM 912 C C . SER A 1 127 ? -16.991 10.394 17.489 1.00 95.31 127 SER A C 1
ATOM 914 O O . SER A 1 127 ? -17.614 10.971 18.382 1.00 95.31 127 SER A O 1
ATOM 916 N N . GLY A 1 128 ? -17.548 9.422 16.768 1.00 96.44 128 GLY A N 1
ATOM 917 C CA . GLY A 1 128 ? -18.853 8.828 17.020 1.00 96.44 128 GLY A CA 1
ATOM 918 C C . GLY A 1 128 ? -18.821 7.844 18.187 1.00 96.44 128 GLY A C 1
ATOM 919 O O . GLY A 1 128 ? -17.759 7.412 18.646 1.00 96.44 128 GLY A O 1
ATOM 920 N N . THR A 1 129 ? -20.011 7.484 18.672 1.00 97.62 129 THR A N 1
ATOM 921 C CA . THR A 1 129 ? -20.168 6.609 19.839 1.00 97.62 129 THR A CA 1
ATOM 922 C C . THR A 1 129 ? -21.051 5.403 19.555 1.00 97.62 129 THR A C 1
ATOM 924 O O . THR A 1 129 ? -21.934 5.448 18.699 1.00 97.62 129 THR A O 1
ATOM 927 N N . PHE A 1 130 ? -20.821 4.327 20.299 1.00 97.75 130 PHE A N 1
ATOM 928 C CA . PHE A 1 130 ? -21.691 3.154 20.372 1.00 97.75 130 PHE A CA 1
ATOM 929 C C . PHE A 1 130 ? -21.649 2.557 21.784 1.00 97.75 130 PHE A C 1
ATOM 931 O O . PHE A 1 130 ? -20.796 2.925 22.590 1.00 97.75 130 PHE A O 1
ATOM 938 N N . THR A 1 131 ? -22.562 1.641 22.106 1.00 96.88 131 THR A N 1
ATOM 939 C CA . THR A 1 131 ? -22.560 0.923 23.389 1.00 96.88 131 THR A CA 1
ATOM 940 C C . THR A 1 131 ? -21.973 -0.478 23.242 1.00 96.88 131 THR A C 1
ATOM 942 O O . THR A 1 131 ? -22.202 -1.164 22.242 1.00 96.88 131 THR A O 1
ATOM 945 N N . ALA A 1 132 ? -21.199 -0.895 24.240 1.00 95.62 132 ALA A N 1
ATOM 946 C CA . ALA A 1 132 ? -20.672 -2.248 24.374 1.00 95.62 132 ALA A CA 1
ATOM 947 C C . ALA A 1 132 ? -20.656 -2.656 25.848 1.00 95.62 132 ALA A C 1
ATOM 949 O O . ALA A 1 132 ? -20.569 -1.796 26.732 1.00 95.62 132 ALA A O 1
ATOM 950 N N . SER A 1 133 ? -20.724 -3.955 26.117 1.00 94.69 133 SER A N 1
ATOM 951 C CA . SER A 1 133 ? -20.709 -4.455 27.485 1.00 94.69 133 SER A CA 1
ATOM 952 C C . SER A 1 133 ? -19.277 -4.460 28.028 1.00 94.69 133 SER A C 1
ATOM 954 O O . SER A 1 133 ? -18.326 -4.740 27.290 1.00 94.69 133 SER A O 1
ATOM 956 N N . PRO A 1 134 ? -19.070 -4.166 29.321 1.00 93.44 134 PRO A N 1
ATOM 957 C CA . PRO A 1 134 ? -17.755 -4.319 29.926 1.00 93.44 134 PRO A CA 1
ATOM 958 C C . PRO A 1 134 ? -17.183 -5.731 29.749 1.00 93.44 134 PRO A C 1
ATOM 960 O O . PRO A 1 134 ? -17.873 -6.728 29.955 1.00 93.44 134 PRO A O 1
ATOM 963 N N . GLY A 1 135 ? -15.901 -5.812 29.398 1.00 91.12 135 GLY A N 1
ATOM 964 C CA . GLY A 1 135 ? -15.202 -7.060 29.091 1.00 91.12 135 GLY A CA 1
ATOM 965 C C . GLY A 1 135 ? -15.262 -7.476 27.621 1.00 91.12 135 GLY A C 1
ATOM 966 O O . GLY A 1 135 ? -14.444 -8.305 27.219 1.00 91.12 135 GLY A O 1
ATOM 967 N N . ASP A 1 136 ? -16.138 -6.875 26.808 1.00 95.25 136 ASP A N 1
ATOM 968 C CA . ASP A 1 136 ? -16.156 -7.109 25.364 1.00 95.25 136 ASP A CA 1
ATOM 969 C C . ASP A 1 136 ? -14.789 -6.810 24.737 1.00 95.25 136 ASP A C 1
ATOM 971 O O . ASP A 1 136 ? -14.100 -5.856 25.110 1.00 95.25 136 ASP A O 1
ATOM 975 N N . VAL A 1 137 ? -14.397 -7.616 23.753 1.00 95.06 137 VAL A N 1
ATOM 976 C CA . VAL A 1 137 ? -13.191 -7.402 22.951 1.00 95.06 137 VAL A CA 1
ATOM 977 C C . VAL A 1 137 ? -13.582 -6.721 21.648 1.00 95.06 137 VAL A C 1
ATOM 979 O O . VAL A 1 137 ? -14.305 -7.280 20.821 1.00 95.06 137 VAL A O 1
ATOM 982 N N . LEU A 1 138 ? -13.079 -5.509 21.458 1.00 95.69 138 LEU A N 1
ATOM 983 C CA . LEU A 1 138 ? -13.218 -4.736 20.236 1.00 95.69 138 LEU A CA 1
ATOM 984 C C . LEU A 1 138 ? -12.029 -5.010 19.327 1.00 95.69 138 LEU A C 1
ATOM 986 O O . LEU A 1 138 ? -10.894 -4.804 19.741 1.00 95.69 138 LEU A O 1
ATOM 990 N N . ASN A 1 139 ? -12.291 -5.399 18.083 1.00 94.56 139 ASN A N 1
ATOM 991 C CA . ASN A 1 139 ? -11.319 -5.279 16.999 1.00 94.56 139 ASN A CA 1
ATOM 992 C C . ASN A 1 139 ? -11.733 -4.087 16.153 1.00 94.56 139 ASN A C 1
ATOM 994 O O . ASN A 1 139 ? -12.883 -4.026 15.722 1.00 94.56 139 ASN A O 1
ATOM 998 N N . ILE A 1 140 ? -10.830 -3.141 15.945 1.00 93.44 140 ILE A N 1
ATOM 999 C CA . ILE A 1 140 ? -11.109 -1.871 15.283 1.00 93.44 140 ILE A CA 1
ATOM 1000 C C . ILE A 1 140 ? -10.190 -1.754 14.081 1.00 93.44 140 ILE A C 1
ATOM 1002 O O . ILE A 1 140 ? -8.983 -1.920 14.211 1.00 93.44 140 ILE A O 1
ATOM 1006 N N . LEU A 1 141 ? -10.781 -1.458 12.936 1.00 90.31 141 LEU A N 1
ATOM 1007 C CA . LEU A 1 141 ? -10.131 -1.161 11.678 1.00 90.31 141 LEU A CA 1
ATOM 1008 C C . LEU A 1 141 ? -10.255 0.355 11.445 1.00 90.31 141 LEU A C 1
ATOM 1010 O O . LEU A 1 141 ? -11.349 0.903 11.252 1.00 90.31 141 LEU A O 1
ATOM 1014 N N . TRP A 1 142 ? -9.126 1.049 11.547 1.00 90.31 142 TRP A N 1
ATOM 1015 C CA . TRP A 1 142 ? -9.068 2.503 11.645 1.00 90.31 142 TRP A CA 1
ATOM 1016 C C . TRP A 1 142 ? -8.977 3.173 10.277 1.00 90.31 142 TRP A C 1
ATOM 1018 O O . TRP A 1 142 ? -7.982 3.055 9.562 1.00 90.31 142 TRP A O 1
ATOM 1028 N N . PHE A 1 143 ? -10.026 3.914 9.930 1.00 86.81 143 PHE A N 1
ATOM 1029 C CA . PHE A 1 143 ? -10.053 4.771 8.747 1.00 86.81 143 PHE A CA 1
ATOM 1030 C C . PHE A 1 143 ? -9.223 6.037 8.961 1.00 86.81 143 PHE A C 1
ATOM 1032 O O . PHE A 1 143 ? -9.406 6.724 9.964 1.00 86.81 143 PHE A O 1
ATOM 1039 N N . ASN A 1 144 ? -8.348 6.372 8.010 1.00 79.06 144 ASN A N 1
ATOM 1040 C CA . ASN A 1 144 ? -7.410 7.488 8.157 1.00 79.06 144 ASN A CA 1
ATOM 1041 C C . ASN A 1 144 ? -7.835 8.789 7.471 1.00 79.06 144 ASN A C 1
ATOM 1043 O O . ASN A 1 144 ? -7.007 9.686 7.324 1.00 79.06 144 ASN A O 1
ATOM 1047 N N . GLY A 1 145 ? -9.087 8.935 7.039 1.00 74.38 145 GLY A N 1
ATOM 1048 C CA . GLY A 1 145 ? -9.508 10.160 6.348 1.00 74.38 145 GLY A CA 1
ATOM 1049 C C . GLY A 1 145 ? -9.097 10.225 4.882 1.00 74.38 145 GLY A C 1
ATOM 1050 O O . GLY A 1 145 ? -9.073 11.306 4.297 1.00 74.38 145 GLY A O 1
ATOM 1051 N N . SER A 1 146 ? -8.724 9.089 4.292 1.00 70.50 146 SER A N 1
ATOM 1052 C CA . SER A 1 146 ? -8.519 8.952 2.852 1.00 70.50 146 SER A CA 1
ATOM 1053 C C . SER A 1 146 ? -9.724 9.524 2.087 1.00 70.50 146 SER A C 1
ATOM 1055 O O . SER A 1 146 ? -10.867 9.345 2.496 1.00 70.50 146 SER A O 1
ATOM 1057 N N . ALA A 1 147 ? -9.491 10.181 0.945 1.00 62.47 147 ALA A N 1
ATOM 1058 C CA . ALA A 1 147 ? -10.578 10.662 0.081 1.00 62.47 147 ALA A CA 1
ATOM 1059 C C . ALA A 1 147 ? -11.490 9.523 -0.425 1.00 62.47 147 ALA A C 1
ATOM 1061 O O . ALA A 1 147 ? -12.590 9.768 -0.915 1.00 62.47 147 ALA A O 1
ATOM 1062 N N . ASN A 1 148 ? -11.033 8.279 -0.284 1.00 62.88 148 ASN A N 1
ATOM 1063 C CA . ASN A 1 148 ? -11.668 7.079 -0.789 1.00 62.88 148 ASN A CA 1
ATOM 1064 C C . ASN A 1 148 ? -12.144 6.237 0.401 1.00 62.88 148 ASN A C 1
ATOM 1066 O O . ASN A 1 148 ? -11.345 5.798 1.234 1.00 62.88 148 ASN A O 1
ATOM 1070 N N . GLY A 1 149 ? -13.461 6.062 0.506 1.00 60.84 149 GLY A N 1
ATOM 1071 C CA . GLY A 1 149 ? -14.177 5.558 1.686 1.00 60.84 149 GLY A CA 1
ATOM 1072 C C . GLY A 1 149 ? -13.991 4.077 2.046 1.00 60.84 149 GLY A C 1
ATOM 1073 O O . GLY A 1 149 ? -14.895 3.506 2.642 1.00 60.84 149 GLY A O 1
ATOM 1074 N N . GLY A 1 150 ? -12.865 3.451 1.700 1.00 65.38 150 GLY A N 1
ATOM 1075 C CA . GLY A 1 150 ? -12.577 2.035 1.982 1.00 65.38 150 GLY A CA 1
ATOM 1076 C C . GLY A 1 150 ? -11.154 1.758 2.473 1.00 65.38 150 GLY A C 1
ATOM 1077 O O . GLY A 1 150 ? -10.792 0.610 2.685 1.00 65.38 150 GLY A O 1
ATOM 1078 N N . TYR A 1 151 ? -10.337 2.795 2.664 1.00 69.56 151 TYR A N 1
ATOM 1079 C CA . TYR A 1 151 ? -8.948 2.632 3.082 1.00 69.56 151 TYR A CA 1
ATOM 1080 C C . TYR A 1 151 ? -8.801 2.665 4.607 1.00 69.56 151 TYR A C 1
ATOM 1082 O O . TYR A 1 151 ? -9.133 3.664 5.254 1.00 69.56 151 TYR A O 1
ATOM 1090 N N . PHE A 1 152 ? -8.206 1.618 5.173 1.00 77.75 152 PHE A N 1
ATOM 1091 C CA . PHE A 1 152 ? -7.934 1.523 6.602 1.00 77.75 152 PHE A CA 1
ATOM 1092 C C . PHE A 1 152 ? -6.437 1.357 6.862 1.00 77.75 152 PHE A C 1
ATOM 1094 O O . PHE A 1 152 ? -5.774 0.490 6.295 1.00 77.75 152 PHE A O 1
ATOM 1101 N N . SER A 1 153 ? -5.888 2.219 7.715 1.00 73.06 153 SER A N 1
ATOM 1102 C CA . SER A 1 153 ? -4.439 2.312 7.925 1.00 73.06 153 SER A CA 1
ATOM 1103 C C . SER A 1 153 ? -3.911 1.407 9.027 1.00 73.06 153 SER A C 1
ATOM 1105 O O . SER A 1 153 ? -2.699 1.215 9.108 1.00 73.06 153 SER A O 1
ATOM 1107 N N . ASP A 1 154 ? -4.784 0.944 9.921 1.00 82.44 154 ASP A N 1
ATOM 1108 C CA . ASP A 1 154 ? -4.370 0.251 11.135 1.00 82.44 154 ASP A CA 1
ATOM 1109 C C . ASP A 1 154 ? -5.477 -0.650 11.694 1.00 82.44 154 ASP A C 1
ATOM 1111 O O . ASP A 1 154 ? -6.666 -0.383 11.490 1.00 82.44 154 ASP A O 1
ATOM 1115 N N . VAL A 1 155 ? -5.079 -1.683 12.437 1.00 87.19 155 VAL A N 1
ATOM 1116 C CA . VAL A 1 155 ? -5.975 -2.556 13.203 1.00 87.19 155 VAL A CA 1
ATOM 1117 C C . VAL A 1 155 ? -5.538 -2.561 14.659 1.00 87.19 155 VAL A C 1
ATOM 1119 O O . VAL A 1 155 ? -4.379 -2.807 14.978 1.00 87.19 155 VAL A O 1
ATOM 1122 N N . SER A 1 156 ? -6.479 -2.344 15.570 1.00 90.69 156 SER A N 1
ATOM 1123 C CA . SER A 1 156 ? -6.213 -2.377 17.008 1.00 90.69 156 SER A CA 1
ATOM 1124 C C . SER A 1 156 ? -7.233 -3.227 17.746 1.00 90.69 156 SER A C 1
ATOM 1126 O O . SER A 1 156 ? -8.384 -3.345 17.319 1.00 90.69 156 SER A O 1
ATOM 1128 N N . THR A 1 157 ? -6.825 -3.769 18.893 1.00 93.25 157 THR A N 1
ATOM 1129 C CA . THR A 1 157 ? -7.697 -4.588 19.736 1.00 93.25 157 THR A CA 1
ATOM 1130 C C . THR A 1 157 ? -7.727 -4.061 21.157 1.00 93.25 157 THR A C 1
ATOM 1132 O O . THR A 1 157 ? -6.698 -3.927 21.816 1.00 93.25 157 THR A O 1
ATOM 1135 N N . PHE A 1 158 ? -8.929 -3.793 21.650 1.00 94.31 158 PHE A N 1
ATOM 1136 C CA . PHE A 1 158 ? -9.150 -3.243 22.981 1.00 94.31 158 PHE A CA 1
ATOM 1137 C C . PHE A 1 158 ? -10.149 -4.096 23.746 1.00 94.31 158 PHE A C 1
ATOM 1139 O O . PHE A 1 158 ? -11.096 -4.614 23.164 1.00 94.31 158 PHE A O 1
ATOM 1146 N N . SER A 1 159 ? -9.978 -4.199 25.061 1.00 94.69 159 SER A N 1
ATOM 1147 C CA . SER A 1 159 ? -11.047 -4.683 25.935 1.00 94.69 159 SER A CA 1
ATOM 1148 C C . SER A 1 159 ? -11.814 -3.497 26.517 1.00 94.69 159 SER A C 1
ATOM 1150 O O . SER A 1 159 ? -11.204 -2.533 26.999 1.00 94.69 159 SER A O 1
ATOM 1152 N N . VAL A 1 160 ? -13.144 -3.557 26.456 1.00 94.12 160 VAL A N 1
ATOM 1153 C CA . VAL A 1 160 ? -14.040 -2.524 26.982 1.00 94.12 160 VAL A CA 1
ATOM 1154 C C . VAL A 1 160 ? -13.943 -2.512 28.509 1.00 94.12 160 VAL A C 1
ATOM 1156 O O . VAL A 1 160 ? -14.257 -3.516 29.150 1.00 94.12 160 VAL A O 1
ATOM 1159 N N . PRO A 1 161 ? -13.522 -1.400 29.135 1.00 91.69 161 PRO A N 1
ATOM 1160 C CA . PRO A 1 161 ? -13.407 -1.329 30.581 1.00 91.69 161 PRO A CA 1
ATOM 1161 C C . PRO A 1 161 ? -14.783 -1.214 31.239 1.00 91.69 161 PRO A C 1
ATOM 1163 O O . PRO A 1 161 ? -15.768 -0.787 30.632 1.00 91.69 161 PRO A O 1
ATOM 1166 N N . CYS A 1 162 ? -14.818 -1.490 32.537 1.00 88.56 162 CYS A N 1
ATOM 1167 C CA . CYS A 1 162 ? -16.002 -1.336 33.379 1.00 88.56 162 CYS A CA 1
ATOM 1168 C C . CYS A 1 162 ? -16.209 0.121 33.808 1.00 88.56 162 CYS A C 1
ATOM 1170 O O . CYS A 1 162 ? -16.113 0.469 34.986 1.00 88.56 162 CYS A O 1
ATOM 1172 N N . LYS A 1 163 ? -16.435 1.003 32.832 1.00 85.69 163 LYS A N 1
ATOM 1173 C CA . LYS A 1 163 ? -16.614 2.450 33.014 1.00 85.69 163 LYS A CA 1
ATOM 1174 C C . LYS A 1 163 ? -17.818 2.903 32.201 1.00 85.69 163 LYS A C 1
ATOM 1176 O O . LYS A 1 163 ? -17.963 2.469 31.077 1.00 85.69 163 LYS A O 1
ATOM 1181 N N . GLY A 1 164 ? -18.635 3.828 32.707 1.00 87.00 164 GLY A N 1
ATOM 1182 C CA . GLY A 1 164 ? -19.805 4.310 31.951 1.00 87.00 164 GLY A CA 1
ATOM 1183 C C . GLY A 1 164 ? -19.461 4.917 30.578 1.00 87.00 164 GLY A C 1
ATOM 1184 O O . GLY A 1 164 ? -20.276 4.883 29.658 1.00 87.00 164 GLY A O 1
ATOM 1185 N N . THR A 1 165 ? -18.242 5.440 30.405 1.00 94.00 165 THR A N 1
ATOM 1186 C CA . THR A 1 165 ? -17.751 5.951 29.119 1.00 94.00 165 THR A CA 1
ATOM 1187 C C . THR A 1 165 ? -16.253 5.691 28.960 1.00 94.00 165 THR A C 1
ATOM 1189 O O . THR A 1 165 ? -15.492 5.797 29.926 1.00 94.00 165 THR A O 1
ATOM 1192 N N . VAL A 1 166 ? -15.825 5.380 27.738 1.00 95.62 166 VAL A N 1
ATOM 1193 C CA . VAL A 1 166 ? -14.421 5.258 27.329 1.00 95.62 166 VAL A CA 1
ATOM 1194 C C . VAL A 1 166 ? -14.229 5.881 25.948 1.00 95.62 166 VAL A C 1
ATOM 1196 O O . VAL A 1 166 ? -15.113 5.807 25.095 1.00 95.62 166 VAL A O 1
ATOM 1199 N N . THR A 1 167 ? -13.056 6.464 25.720 1.00 96.69 167 THR A N 1
ATOM 1200 C CA . THR A 1 167 ? -12.636 6.950 24.405 1.00 96.69 167 THR A CA 1
ATOM 1201 C C . THR A 1 167 ? -11.344 6.254 24.019 1.00 96.69 167 THR A C 1
ATOM 1203 O O . THR A 1 167 ? -10.376 6.293 24.780 1.00 96.69 167 THR A O 1
ATOM 1206 N N . TYR A 1 168 ? -11.329 5.636 22.843 1.00 96.12 168 TYR A N 1
ATOM 1207 C CA . TYR A 1 168 ? -10.115 5.138 22.212 1.00 96.12 168 TYR A CA 1
ATOM 1208 C C . TYR A 1 168 ? -9.709 6.121 21.122 1.00 96.12 168 TYR A C 1
ATOM 1210 O O . TYR A 1 168 ? -10.494 6.399 20.214 1.00 96.12 168 TYR A O 1
ATOM 1218 N N . THR A 1 169 ? -8.494 6.653 21.240 1.00 94.75 169 THR A N 1
ATOM 1219 C CA . THR A 1 169 ? -7.926 7.576 20.259 1.00 94.75 169 THR A CA 1
ATOM 1220 C C . THR A 1 169 ? -6.727 6.932 19.585 1.00 94.75 169 THR A C 1
ATOM 1222 O O . THR A 1 169 ? -5.800 6.524 20.284 1.00 94.75 169 THR A O 1
ATOM 1225 N N . GLN A 1 170 ? -6.728 6.881 18.253 1.00 92.19 170 GLN A N 1
ATOM 1226 C CA . GLN A 1 170 ? -5.612 6.362 17.467 1.00 92.19 170 GLN A CA 1
ATOM 1227 C C . GLN A 1 170 ? -4.934 7.481 16.672 1.00 92.19 170 GLN A C 1
ATOM 1229 O O . GLN A 1 170 ? -5.588 8.292 16.015 1.00 92.19 170 GLN A O 1
ATOM 1234 N N . SER A 1 171 ? -3.605 7.521 16.733 1.00 89.06 171 SER A N 1
ATOM 1235 C CA . SER A 1 171 ? -2.796 8.401 15.891 1.00 89.06 171 SER A CA 1
ATOM 1236 C C . SER A 1 171 ? -2.532 7.702 14.561 1.00 89.06 171 SER A C 1
ATOM 1238 O O . SER A 1 171 ? -1.859 6.673 14.527 1.00 89.06 171 SER A O 1
ATOM 1240 N N . LEU A 1 172 ? -3.087 8.232 13.476 1.00 83.00 172 LEU A N 1
ATOM 1241 C CA . LEU A 1 172 ? -3.014 7.653 12.141 1.00 83.00 172 LEU A CA 1
ATOM 1242 C C . LEU A 1 172 ? -2.199 8.548 11.223 1.00 83.00 172 LEU A C 1
ATOM 1244 O O . LEU A 1 172 ? -2.378 9.764 11.172 1.00 83.00 172 LEU A O 1
ATOM 1248 N N . TYR A 1 173 ? -1.343 7.938 10.422 1.00 76.50 173 TYR A N 1
ATOM 1249 C CA . TYR A 1 173 ? -0.674 8.661 9.357 1.00 76.50 173 TYR A CA 1
ATOM 1250 C C . TYR A 1 173 ? -1.638 8.801 8.177 1.00 76.50 173 TYR A C 1
ATOM 1252 O O . TYR A 1 173 ? -2.175 7.814 7.661 1.00 76.50 173 TYR A O 1
ATOM 1260 N N . GLN A 1 174 ? -1.911 10.050 7.797 1.00 68.44 174 GLN A N 1
ATOM 1261 C CA . GLN A 1 174 ? -2.733 10.349 6.631 1.00 68.44 174 GLN A CA 1
ATOM 1262 C C . GLN A 1 174 ? -1.892 10.301 5.364 1.00 68.44 174 GLN A C 1
ATOM 1264 O O . GLN A 1 174 ? -0.702 10.608 5.363 1.00 68.44 174 GLN A O 1
ATOM 1269 N N . ASN A 1 175 ? -2.551 9.882 4.296 1.00 61.34 175 ASN A N 1
ATOM 1270 C CA . ASN A 1 175 ? -1.918 9.414 3.079 1.00 61.34 175 ASN A CA 1
ATOM 1271 C C . ASN A 1 175 ? -1.024 10.466 2.418 1.00 61.34 175 ASN A C 1
ATOM 1273 O O . ASN A 1 175 ? -1.496 11.528 2.013 1.00 61.34 175 ASN A O 1
ATOM 1277 N N . GLY A 1 176 ? 0.255 10.124 2.275 1.00 61.78 176 GLY A N 1
ATOM 1278 C CA . GLY A 1 176 ? 1.183 10.852 1.419 1.00 61.78 176 GLY A CA 1
ATOM 1279 C C . GLY A 1 176 ? 1.020 10.468 -0.051 1.00 61.78 176 GLY A C 1
ATOM 1280 O O . GLY A 1 176 ? 0.393 9.465 -0.395 1.00 61.78 176 GLY A O 1
ATOM 1281 N N . THR A 1 177 ? 1.626 11.253 -0.929 1.00 70.94 177 THR A N 1
ATOM 1282 C CA . THR A 1 177 ? 1.759 10.908 -2.348 1.00 70.94 177 THR A CA 1
ATOM 1283 C C . THR A 1 177 ? 2.981 10.018 -2.520 1.00 70.94 177 THR A C 1
ATOM 1285 O O . THR A 1 177 ? 4.038 10.344 -1.979 1.00 70.94 177 THR A O 1
ATOM 1288 N N . ILE A 1 178 ? 2.850 8.930 -3.280 1.00 78.25 178 ILE A N 1
ATOM 1289 C CA . ILE A 1 178 ? 3.984 8.153 -3.791 1.00 78.25 178 ILE A CA 1
ATOM 1290 C C . ILE A 1 178 ? 4.171 8.508 -5.265 1.00 78.25 178 ILE A C 1
ATOM 1292 O O . ILE A 1 178 ? 3.203 8.688 -5.999 1.00 78.25 178 ILE A O 1
ATOM 1296 N N . THR A 1 179 ? 5.419 8.638 -5.693 1.00 85.69 179 THR A N 1
ATOM 1297 C CA . THR A 1 179 ? 5.799 8.902 -7.079 1.00 85.69 179 THR A CA 1
ATOM 1298 C C . THR A 1 179 ? 6.916 7.956 -7.483 1.00 85.69 179 THR A C 1
ATOM 1300 O O . THR A 1 179 ? 7.889 7.800 -6.741 1.00 85.69 179 THR A O 1
ATOM 1303 N N . ILE A 1 180 ? 6.790 7.367 -8.668 1.00 90.44 180 ILE A N 1
ATOM 1304 C CA . ILE A 1 180 ? 7.858 6.608 -9.316 1.00 90.44 180 ILE A CA 1
ATOM 1305 C C . ILE A 1 180 ? 8.520 7.551 -10.322 1.00 90.44 180 ILE A C 1
ATOM 1307 O O . ILE A 1 180 ? 7.859 8.036 -11.237 1.00 90.44 180 ILE A O 1
ATOM 1311 N N . ASP A 1 181 ? 9.809 7.815 -10.149 1.00 93.44 181 ASP A N 1
ATOM 1312 C CA . ASP A 1 181 ? 10.632 8.513 -11.134 1.00 93.44 181 ASP A CA 1
ATOM 1313 C C . ASP A 1 181 ? 11.592 7.505 -11.771 1.00 93.44 181 ASP A C 1
ATOM 1315 O O . ASP A 1 181 ? 12.323 6.822 -11.055 1.00 93.44 181 ASP A O 1
ATOM 1319 N N . VAL A 1 182 ? 11.625 7.432 -13.098 1.00 94.00 182 VAL A N 1
ATOM 1320 C CA . VAL A 1 182 ? 12.598 6.622 -13.849 1.00 94.00 182 VAL A CA 1
ATOM 1321 C C . VAL A 1 182 ? 13.553 7.560 -14.569 1.00 94.00 182 VAL A C 1
ATOM 1323 O O . VAL A 1 182 ? 13.137 8.634 -14.999 1.00 94.00 182 VAL A O 1
ATOM 1326 N N . PHE A 1 183 ? 14.823 7.189 -14.668 1.00 95.44 183 PHE A N 1
ATOM 1327 C CA . PHE A 1 183 ? 15.870 7.988 -15.293 1.00 95.44 183 PHE A CA 1
ATOM 1328 C C . PHE A 1 183 ? 16.514 7.204 -16.436 1.00 95.44 183 PHE A C 1
ATOM 1330 O O . PHE A 1 183 ? 16.799 6.017 -16.274 1.00 95.44 183 PHE A O 1
ATOM 1337 N N . ASN A 1 184 ? 16.734 7.882 -17.562 1.00 94.69 184 ASN A N 1
ATOM 1338 C CA . ASN A 1 184 ? 17.408 7.334 -18.736 1.00 94.69 184 ASN A CA 1
ATOM 1339 C C . ASN A 1 184 ? 18.924 7.170 -18.496 1.00 94.69 184 ASN A C 1
ATOM 1341 O O . ASN A 1 184 ? 19.439 7.578 -17.445 1.00 94.69 184 ASN A O 1
ATOM 1345 N N . GLU A 1 185 ? 19.655 6.597 -19.453 1.00 93.19 185 GLU A N 1
ATOM 1346 C CA . GLU A 1 185 ? 21.109 6.379 -19.323 1.00 93.19 185 GLU A CA 1
ATOM 1347 C C . GLU A 1 185 ? 21.921 7.678 -19.128 1.00 93.19 185 GLU A C 1
ATOM 1349 O O . GLU A 1 185 ? 22.975 7.664 -18.483 1.00 93.19 185 GLU A O 1
ATOM 1354 N N . GLU A 1 186 ? 21.428 8.827 -19.604 1.00 94.75 186 GLU A N 1
ATOM 1355 C CA . GLU A 1 186 ? 22.045 10.140 -19.359 1.00 94.75 186 GLU A CA 1
ATOM 1356 C C . GLU A 1 186 ? 21.692 10.757 -17.994 1.00 94.75 186 GLU A C 1
ATOM 1358 O O . GLU A 1 186 ? 22.198 11.830 -17.647 1.00 94.75 186 GLU A O 1
ATOM 1363 N N . GLY A 1 187 ? 20.845 10.101 -17.199 1.00 93.81 187 GLY A N 1
ATOM 1364 C CA . GLY A 1 187 ? 20.408 10.565 -15.882 1.00 93.81 187 GLY A CA 1
ATOM 1365 C C . GLY A 1 187 ? 19.295 11.616 -15.917 1.00 93.81 187 GLY A C 1
ATOM 1366 O O . GLY A 1 187 ? 19.016 12.243 -14.889 1.00 93.81 187 GLY A O 1
ATOM 1367 N N . ASN A 1 188 ? 18.645 11.818 -17.064 1.00 95.19 188 ASN A N 1
ATOM 1368 C CA . ASN A 1 188 ? 17.449 12.646 -17.186 1.00 95.19 188 ASN A CA 1
ATOM 1369 C C . ASN A 1 188 ? 16.218 11.837 -16.775 1.00 95.19 188 ASN A C 1
ATOM 1371 O O . ASN A 1 188 ? 16.117 10.648 -17.066 1.00 95.19 188 ASN A O 1
ATOM 1375 N N . LYS A 1 189 ? 15.264 12.481 -16.097 1.00 93.44 189 LYS A N 1
ATOM 1376 C CA . LYS A 1 189 ? 13.992 11.837 -15.758 1.00 93.44 189 LYS A CA 1
ATOM 1377 C C . LYS A 1 189 ? 13.228 11.528 -17.049 1.00 93.44 189 LYS A C 1
ATOM 1379 O O . LYS A 1 189 ? 13.034 12.440 -17.843 1.00 93.44 189 LYS A O 1
ATOM 1384 N N . ILE A 1 190 ? 12.769 10.289 -17.204 1.00 90.06 190 ILE A N 1
ATOM 1385 C CA . ILE A 1 190 ? 11.908 9.875 -18.311 1.00 90.06 190 ILE A CA 1
ATOM 1386 C C . ILE A 1 190 ? 10.538 10.541 -18.158 1.00 90.06 190 ILE A C 1
ATOM 1388 O O . ILE A 1 190 ? 9.885 10.423 -17.115 1.00 90.06 190 ILE A O 1
ATOM 1392 N N . ASP A 1 191 ? 10.136 11.279 -19.187 1.00 87.62 191 ASP A N 1
ATOM 1393 C CA . ASP A 1 191 ? 8.891 12.036 -19.292 1.00 87.62 191 ASP A CA 1
ATOM 1394 C C . ASP A 1 191 ? 8.533 12.278 -20.773 1.00 87.62 191 ASP A C 1
ATOM 1396 O O . ASP A 1 191 ? 9.118 11.683 -21.666 1.00 87.62 191 ASP A O 1
ATOM 1400 N N . GLU A 1 192 ? 7.563 13.148 -21.070 1.00 79.94 192 GLU A N 1
ATOM 1401 C CA . GLU A 1 192 ? 7.165 13.432 -22.461 1.00 79.94 192 GLU A CA 1
ATOM 1402 C C . GLU A 1 192 ? 8.291 14.041 -23.324 1.00 79.94 192 GLU A C 1
ATOM 1404 O O . GLU A 1 192 ? 8.205 14.006 -24.553 1.00 79.94 192 GLU A O 1
ATOM 1409 N N . ALA A 1 193 ? 9.321 14.631 -22.707 1.00 85.12 193 ALA A N 1
ATOM 1410 C CA . ALA A 1 193 ? 10.416 15.314 -23.395 1.00 85.12 193 ALA A CA 1
ATOM 1411 C C . ALA A 1 193 ? 11.710 14.487 -23.440 1.00 85.12 193 ALA A C 1
ATOM 1413 O O . ALA A 1 193 ? 12.521 14.687 -24.346 1.00 85.12 193 ALA A O 1
ATOM 1414 N N . ASN A 1 194 ? 11.910 13.582 -22.483 1.00 87.31 194 ASN A N 1
ATOM 1415 C CA . ASN A 1 194 ? 13.091 12.735 -22.368 1.00 87.31 194 ASN A CA 1
ATOM 1416 C C . ASN A 1 194 ? 12.650 11.269 -22.361 1.00 87.31 194 ASN A C 1
ATOM 1418 O O . ASN A 1 194 ? 12.003 10.824 -21.419 1.00 87.31 194 ASN A O 1
ATOM 1422 N N . ASN A 1 195 ? 13.033 10.514 -23.389 1.00 84.69 195 ASN A N 1
ATOM 1423 C CA . ASN A 1 195 ? 12.719 9.091 -23.507 1.00 84.69 195 ASN A CA 1
ATOM 1424 C C . ASN A 1 195 ? 13.988 8.243 -23.476 1.00 84.69 195 ASN A C 1
ATOM 1426 O O . ASN A 1 195 ? 15.093 8.757 -23.665 1.00 84.69 195 ASN A O 1
ATOM 1430 N N . GLU A 1 196 ? 13.802 6.945 -23.261 1.00 87.69 196 GLU A N 1
ATOM 1431 C CA . GLU A 1 196 ? 14.844 5.947 -23.474 1.00 87.69 196 GLU A CA 1
ATOM 1432 C C . GLU A 1 196 ? 14.757 5.435 -24.919 1.00 87.69 196 GLU A C 1
ATOM 1434 O O . GLU A 1 196 ? 13.658 5.213 -25.437 1.00 87.69 196 GLU A O 1
ATOM 1439 N N . THR A 1 197 ? 15.901 5.279 -25.586 1.00 86.00 197 THR A N 1
ATOM 1440 C CA . THR A 1 197 ? 15.949 4.709 -26.943 1.00 86.00 197 THR A CA 1
ATOM 1441 C C . THR A 1 197 ? 16.372 3.258 -26.816 1.00 86.00 197 THR A C 1
ATOM 1443 O O . THR A 1 197 ? 17.526 2.990 -26.497 1.00 86.00 197 THR A O 1
ATOM 1446 N N . LEU A 1 198 ? 15.448 2.331 -27.064 1.00 85.00 198 LEU A N 1
ATOM 1447 C CA . LEU A 1 198 ? 15.731 0.900 -26.989 1.00 85.00 198 LEU A CA 1
ATOM 1448 C C . LEU A 1 198 ? 15.610 0.279 -28.376 1.00 85.00 198 LEU A C 1
ATOM 1450 O O . LEU A 1 198 ? 14.629 0.500 -29.084 1.00 85.00 198 LEU A O 1
ATOM 1454 N N . THR A 1 199 ? 16.608 -0.505 -28.761 1.00 84.00 199 THR A N 1
ATOM 1455 C CA . THR A 1 199 ? 16.633 -1.247 -30.020 1.00 84.00 199 THR A CA 1
ATOM 1456 C C . THR A 1 199 ? 16.423 -2.739 -29.783 1.00 84.00 199 THR A C 1
ATOM 1458 O O . THR A 1 199 ? 16.650 -3.251 -28.690 1.00 84.00 199 THR A O 1
ATOM 1461 N N . ASN A 1 200 ? 15.957 -3.453 -30.810 1.00 83.44 200 ASN A N 1
ATOM 1462 C CA . ASN A 1 200 ? 15.729 -4.894 -30.717 1.00 83.44 200 ASN A CA 1
ATOM 1463 C C . ASN A 1 200 ? 17.016 -5.632 -30.311 1.00 83.44 200 ASN A C 1
ATOM 1465 O O . ASN A 1 200 ? 18.061 -5.492 -30.955 1.00 83.44 200 ASN A O 1
ATOM 1469 N N . GLY A 1 201 ? 16.905 -6.460 -29.280 1.00 83.69 201 GLY A N 1
ATOM 1470 C CA . GLY A 1 201 ? 17.993 -7.188 -28.637 1.00 83.69 201 GLY A CA 1
ATOM 1471 C C . GLY A 1 201 ? 18.687 -6.425 -27.504 1.00 83.69 201 GLY A C 1
ATOM 1472 O O . GLY A 1 201 ? 19.646 -6.961 -26.940 1.00 83.69 201 GLY A O 1
ATOM 1473 N N . ASP A 1 202 ? 18.253 -5.205 -27.173 1.00 88.19 202 ASP A N 1
ATOM 1474 C CA . ASP A 1 202 ? 18.811 -4.455 -26.049 1.00 88.19 202 ASP A CA 1
ATOM 1475 C C . ASP A 1 202 ? 18.289 -4.975 -24.707 1.00 88.19 202 ASP A C 1
ATOM 1477 O O . ASP A 1 202 ? 17.098 -5.221 -24.512 1.00 88.19 202 ASP A O 1
ATOM 1481 N N . VAL A 1 203 ? 19.211 -5.058 -23.747 1.00 91.50 203 VAL A N 1
ATOM 1482 C CA . VAL A 1 203 ? 18.905 -5.263 -22.332 1.00 91.50 203 VAL A CA 1
ATOM 1483 C C . VAL A 1 203 ? 19.459 -4.070 -21.570 1.00 91.50 203 VAL A C 1
ATOM 1485 O O . VAL A 1 203 ? 20.678 -3.944 -21.410 1.00 91.50 203 VAL A O 1
ATOM 1488 N N . THR A 1 204 ? 18.568 -3.207 -21.091 1.00 92.62 204 THR A N 1
ATOM 1489 C CA . THR A 1 204 ? 18.935 -1.933 -20.458 1.00 92.62 204 THR A CA 1
ATOM 1490 C C . THR A 1 204 ? 18.433 -1.887 -19.025 1.00 92.62 204 THR A C 1
ATOM 1492 O O . THR A 1 204 ? 17.282 -2.216 -18.741 1.00 92.62 204 THR A O 1
ATOM 1495 N N . THR A 1 205 ? 19.293 -1.445 -18.107 1.00 95.88 205 THR A N 1
ATOM 1496 C CA . THR A 1 205 ? 18.937 -1.226 -16.701 1.00 95.88 205 THR A CA 1
ATOM 1497 C C . THR A 1 205 ? 18.879 0.269 -16.411 1.00 95.88 205 THR A C 1
ATOM 1499 O O . THR A 1 205 ? 19.903 0.948 -16.370 1.00 95.88 205 THR A O 1
ATOM 1502 N N . LEU A 1 206 ? 17.673 0.769 -16.159 1.00 95.94 206 LEU A N 1
ATOM 1503 C CA . LEU A 1 206 ? 17.388 2.162 -15.839 1.00 95.94 206 LEU A CA 1
ATOM 1504 C C . LEU A 1 206 ? 17.362 2.385 -14.332 1.00 95.94 206 LEU A C 1
ATOM 1506 O O . LEU A 1 206 ? 16.924 1.521 -13.568 1.00 95.94 206 LEU A O 1
ATOM 1510 N N . VAL A 1 207 ? 17.785 3.569 -13.892 1.00 97.19 207 VAL A N 1
ATOM 1511 C CA . VAL A 1 207 ? 17.680 3.954 -12.480 1.00 97.19 207 VAL A CA 1
ATOM 1512 C C . VAL A 1 207 ? 16.242 4.351 -12.182 1.00 97.19 207 VAL A C 1
ATOM 1514 O O . VAL A 1 207 ? 15.648 5.164 -12.888 1.00 97.19 207 VAL A O 1
ATOM 1517 N N . ALA A 1 208 ? 15.696 3.825 -11.093 1.00 95.50 208 ALA A N 1
ATOM 1518 C CA . ALA A 1 208 ? 14.358 4.140 -10.623 1.00 95.50 208 ALA A CA 1
ATOM 1519 C C . ALA A 1 208 ? 14.416 4.706 -9.203 1.00 95.50 208 ALA A C 1
ATOM 1521 O O . ALA A 1 208 ? 15.239 4.300 -8.383 1.00 95.50 208 ALA A O 1
ATOM 1522 N N . LYS A 1 209 ? 13.537 5.650 -8.884 1.00 94.31 209 LYS A N 1
ATOM 1523 C CA . LYS A 1 209 ? 13.393 6.206 -7.538 1.00 94.31 209 LYS A CA 1
ATOM 1524 C C . LYS A 1 209 ? 11.932 6.196 -7.144 1.00 94.31 209 LYS A C 1
ATOM 1526 O O . LYS A 1 209 ? 11.108 6.843 -7.787 1.00 94.31 209 LYS A O 1
ATOM 1531 N N . LEU A 1 210 ? 11.632 5.508 -6.052 1.00 89.06 210 LEU A N 1
ATOM 1532 C CA . LEU A 1 210 ? 10.339 5.583 -5.401 1.00 89.06 210 LEU A CA 1
ATOM 1533 C C . LEU A 1 210 ? 10.432 6.644 -4.308 1.00 89.06 210 LEU A C 1
ATOM 1535 O O . LEU A 1 210 ? 11.173 6.488 -3.336 1.00 89.06 210 LEU A O 1
ATOM 1539 N N . LYS A 1 211 ? 9.714 7.749 -4.492 1.00 85.06 211 LYS A N 1
ATOM 1540 C CA . LYS A 1 211 ? 9.651 8.846 -3.522 1.00 85.06 211 LYS A CA 1
ATOM 1541 C C . LYS A 1 211 ? 8.270 8.873 -2.905 1.00 85.06 211 LYS A C 1
ATOM 1543 O O . LYS A 1 211 ? 7.277 8.684 -3.602 1.00 85.06 211 LYS A O 1
ATOM 1548 N N . GLY A 1 212 ? 8.207 9.149 -1.615 1.00 69.31 212 GLY A N 1
ATOM 1549 C CA . GLY A 1 212 ? 6.952 9.333 -0.908 1.00 69.31 212 GLY A CA 1
ATOM 1550 C C . GLY A 1 212 ? 7.010 10.563 -0.022 1.00 69.31 212 GLY A C 1
ATOM 1551 O O . GLY A 1 212 ? 8.084 10.987 0.381 1.00 69.31 212 GLY A O 1
ATOM 1552 N N . THR A 1 213 ? 5.849 11.124 0.297 1.00 60.38 213 THR A N 1
ATOM 1553 C CA . THR A 1 213 ? 5.617 11.834 1.575 1.00 60.38 213 THR A CA 1
ATOM 1554 C C . THR A 1 213 ? 4.943 10.894 2.579 1.00 60.38 213 THR A C 1
ATOM 1556 O O . THR A 1 213 ? 4.118 11.289 3.399 1.00 60.38 213 THR A O 1
ATOM 1559 N N . TYR A 1 214 ? 5.208 9.598 2.435 1.00 55.78 214 TYR A N 1
ATOM 1560 C CA . TYR A 1 214 ? 4.345 8.535 2.898 1.00 55.78 214 TYR A CA 1
ATOM 1561 C C . TYR A 1 214 ? 4.794 7.993 4.253 1.00 55.78 214 TYR A C 1
ATOM 1563 O O . TYR A 1 214 ? 5.883 7.450 4.374 1.00 55.78 214 TYR A O 1
ATOM 1571 N N . GLN A 1 215 ? 3.949 8.063 5.278 1.00 51.69 215 GLN A N 1
ATOM 1572 C CA . GLN A 1 215 ? 4.004 7.090 6.372 1.00 51.69 215 GLN A CA 1
ATOM 1573 C C . GLN A 1 215 ? 2.659 6.373 6.417 1.00 51.69 215 GLN A C 1
ATOM 1575 O O . GLN A 1 215 ? 1.605 7.002 6.400 1.00 51.69 215 GLN A O 1
ATOM 1580 N N . LYS A 1 216 ? 2.698 5.042 6.463 1.00 55.53 216 LYS A N 1
ATOM 1581 C CA . LYS A 1 216 ? 1.634 4.236 7.070 1.00 55.53 216 LYS A CA 1
ATOM 1582 C C . LYS A 1 216 ? 1.936 4.118 8.559 1.00 55.53 216 LYS A C 1
ATOM 1584 O O . LYS A 1 216 ? 3.093 4.226 8.956 1.00 55.53 216 LYS A O 1
ATOM 1589 N N . GLY A 1 217 ? 0.913 3.812 9.361 1.00 46.03 217 GLY A N 1
ATOM 1590 C CA . GLY A 1 217 ? 1.080 3.413 10.769 1.00 46.03 217 GLY A CA 1
ATOM 1591 C C . GLY A 1 217 ? 2.112 2.308 10.972 1.00 46.03 217 GLY A C 1
ATOM 1592 O O . GLY A 1 217 ? 2.716 2.231 12.035 1.00 46.03 217 GLY A O 1
ATOM 1593 N N . HIS A 1 218 ? 2.377 1.518 9.929 1.00 53.31 218 HIS A N 1
ATOM 1594 C CA . HIS A 1 218 ? 3.373 0.462 9.937 1.00 53.31 218 HIS A CA 1
ATOM 1595 C C . HIS A 1 218 ? 4.012 0.248 8.544 1.00 53.31 218 HIS A C 1
ATOM 1597 O O . HIS A 1 218 ? 3.375 0.509 7.518 1.00 53.31 218 HIS A O 1
ATOM 1603 N N . PRO A 1 219 ? 5.281 -0.206 8.481 1.00 57.59 219 PRO A N 1
ATOM 1604 C CA . PRO A 1 219 ? 6.093 -0.247 7.265 1.00 57.59 219 PRO A CA 1
ATOM 1605 C C . PRO A 1 219 ? 5.731 -1.447 6.376 1.00 57.59 219 PRO A C 1
ATOM 1607 O O . PRO A 1 219 ? 6.467 -2.426 6.316 1.00 57.59 219 PRO A O 1
ATOM 1610 N N . PHE A 1 220 ? 4.611 -1.384 5.662 1.00 67.88 220 PHE A N 1
ATOM 1611 C CA . PHE A 1 220 ? 4.133 -2.541 4.892 1.00 67.88 220 PHE A CA 1
ATOM 1612 C C . PHE A 1 220 ? 4.471 -2.541 3.409 1.00 67.88 220 PHE A C 1
ATOM 1614 O O . PHE A 1 220 ? 4.099 -3.478 2.707 1.00 67.88 220 PHE A O 1
ATOM 1621 N N . GLY A 1 221 ? 5.200 -1.531 2.935 1.00 78.88 221 GLY A N 1
ATOM 1622 C CA . GLY A 1 221 ? 5.630 -1.531 1.550 1.00 78.88 221 GLY A CA 1
ATOM 1623 C C . GLY A 1 221 ? 4.470 -1.470 0.573 1.00 78.88 221 GLY A C 1
ATOM 1624 O O . GLY A 1 221 ? 3.411 -0.895 0.850 1.00 78.88 221 GLY A O 1
ATOM 1625 N N . GLY A 1 222 ? 4.704 -2.054 -0.587 1.00 83.31 222 GLY A N 1
ATOM 1626 C CA . GLY A 1 222 ? 3.708 -2.196 -1.629 1.00 83.31 222 GLY A CA 1
ATOM 1627 C C . GLY A 1 222 ? 4.158 -3.185 -2.684 1.00 83.31 222 GLY A C 1
ATOM 1628 O O . GLY A 1 222 ? 5.118 -3.929 -2.490 1.00 83.31 222 GLY A O 1
ATOM 1629 N N . ILE A 1 223 ? 3.467 -3.154 -3.808 1.00 86.81 223 ILE A N 1
ATOM 1630 C CA . ILE A 1 223 ? 3.745 -3.952 -4.989 1.00 86.81 223 ILE A CA 1
ATOM 1631 C C . ILE A 1 223 ? 3.905 -2.985 -6.157 1.00 86.81 223 ILE A C 1
ATOM 1633 O O . ILE A 1 223 ? 3.061 -2.117 -6.357 1.00 86.81 223 ILE A O 1
ATOM 1637 N N . VAL A 1 224 ? 4.975 -3.112 -6.937 1.00 91.00 224 VAL A N 1
ATOM 1638 C CA . VAL A 1 224 ? 5.066 -2.469 -8.253 1.00 91.00 224 VAL A CA 1
ATOM 1639 C C . VAL A 1 224 ? 4.739 -3.506 -9.304 1.00 91.00 224 VAL A C 1
ATOM 1641 O O . VAL A 1 224 ? 5.428 -4.517 -9.422 1.00 91.00 224 VAL A O 1
ATOM 1644 N N . VAL A 1 225 ? 3.696 -3.234 -10.076 1.00 93.06 225 VAL A N 1
ATOM 1645 C CA . VAL A 1 225 ? 3.348 -3.991 -11.271 1.00 93.06 225 VAL A CA 1
ATOM 1646 C C . VAL A 1 225 ? 4.024 -3.329 -12.463 1.00 93.06 225 VAL A C 1
ATOM 1648 O O . VAL A 1 225 ? 3.784 -2.154 -12.740 1.00 93.06 225 VAL A O 1
ATOM 1651 N N . CYS A 1 226 ? 4.876 -4.080 -13.153 1.00 95.31 226 CYS A N 1
ATOM 1652 C CA . CYS A 1 226 ? 5.407 -3.705 -14.450 1.00 95.31 226 CYS A CA 1
ATOM 1653 C C . CYS A 1 226 ? 4.584 -4.368 -15.546 1.00 95.31 226 CYS A C 1
ATOM 1655 O O . CYS A 1 226 ? 4.624 -5.587 -15.701 1.00 95.31 226 CYS A O 1
ATOM 1657 N N . GLU A 1 227 ? 3.852 -3.565 -16.308 1.00 94.62 227 GLU A N 1
ATOM 1658 C CA . GLU A 1 227 ? 3.047 -4.004 -17.438 1.00 94.62 227 GLU A CA 1
ATOM 1659 C C . GLU A 1 227 ? 3.699 -3.558 -18.746 1.00 94.62 227 GLU A C 1
ATOM 1661 O O . GLU A 1 227 ? 3.931 -2.368 -18.970 1.00 94.62 227 GLU A O 1
ATOM 1666 N N . TYR A 1 228 ? 3.933 -4.500 -19.653 1.00 91.81 228 TYR A N 1
ATOM 1667 C CA . TYR A 1 228 ? 4.648 -4.275 -20.906 1.00 91.81 228 TYR A CA 1
ATOM 1668 C C . TYR A 1 228 ? 3.946 -4.947 -22.088 1.00 91.81 228 TYR A C 1
ATOM 1670 O O . TYR A 1 228 ? 3.188 -5.909 -21.937 1.00 91.81 228 TYR A O 1
ATOM 1678 N N . ASN A 1 229 ? 4.170 -4.413 -23.292 1.00 88.12 229 ASN A N 1
ATOM 1679 C CA . ASN A 1 229 ? 3.656 -5.024 -24.514 1.00 88.12 229 ASN A CA 1
ATOM 1680 C C . ASN A 1 229 ? 4.463 -6.286 -24.842 1.00 88.12 229 ASN A C 1
ATOM 1682 O O . ASN A 1 229 ? 5.647 -6.194 -25.150 1.00 88.12 229 ASN A O 1
ATOM 1686 N N . ALA A 1 230 ? 3.805 -7.443 -24.842 1.00 86.50 230 ALA A N 1
ATOM 1687 C CA . ALA A 1 230 ? 4.453 -8.732 -25.056 1.00 86.50 230 ALA A CA 1
ATOM 1688 C C . ALA A 1 230 ? 5.004 -8.936 -26.475 1.00 86.50 230 ALA A C 1
ATOM 1690 O O . ALA A 1 230 ? 5.686 -9.926 -26.707 1.00 86.50 230 ALA A O 1
ATOM 1691 N N . THR A 1 231 ? 4.655 -8.066 -27.431 1.00 83.69 231 THR A N 1
ATOM 1692 C CA . THR A 1 231 ? 5.205 -8.111 -28.795 1.00 83.69 231 THR A CA 1
ATOM 1693 C C . THR A 1 231 ? 6.497 -7.321 -28.951 1.00 83.69 231 THR A C 1
ATOM 1695 O O . THR A 1 231 ? 7.125 -7.441 -29.991 1.00 83.69 231 THR A O 1
ATOM 1698 N N . GLY A 1 232 ? 6.815 -6.432 -28.006 1.00 81.56 232 GLY A N 1
ATOM 1699 C CA . GLY A 1 232 ? 7.998 -5.568 -28.078 1.00 81.56 232 GLY A CA 1
ATOM 1700 C C . GLY A 1 232 ? 8.955 -5.722 -26.903 1.00 81.56 232 GLY A C 1
ATOM 1701 O O . GLY A 1 232 ? 10.081 -5.253 -26.967 1.00 81.56 232 GLY A O 1
ATOM 1702 N N . PHE A 1 233 ? 8.512 -6.371 -25.830 1.00 87.38 233 PHE A N 1
ATOM 1703 C CA . PHE A 1 233 ? 9.333 -6.662 -24.669 1.00 87.38 233 PHE A CA 1
ATOM 1704 C C . PHE A 1 233 ? 9.151 -8.121 -24.289 1.00 87.38 233 PHE A C 1
ATOM 1706 O O . PHE A 1 233 ? 8.015 -8.609 -24.181 1.00 87.38 233 PHE A O 1
ATOM 1713 N N . ASP A 1 234 ? 10.269 -8.773 -24.020 1.00 88.62 234 ASP A N 1
ATOM 1714 C CA . 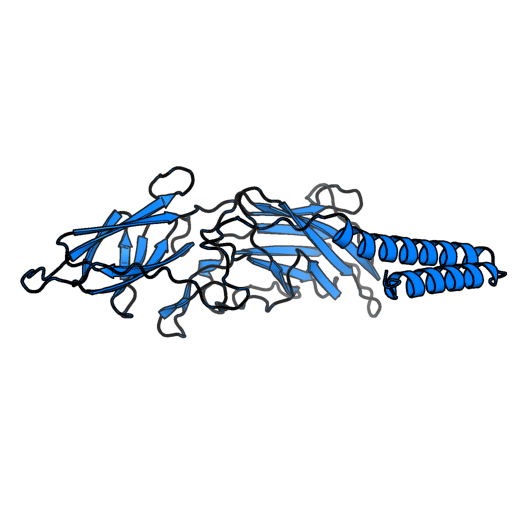ASP A 1 234 ? 10.295 -10.135 -23.514 1.00 88.62 234 ASP A CA 1
ATOM 1715 C C . ASP A 1 234 ? 10.181 -10.148 -21.995 1.00 88.62 234 ASP A C 1
ATOM 1717 O O . ASP A 1 234 ? 9.442 -10.974 -21.440 1.00 88.62 234 ASP A O 1
ATOM 1721 N N . ASP A 1 235 ? 10.838 -9.194 -21.326 1.00 92.38 235 ASP A N 1
ATOM 1722 C CA . ASP A 1 235 ? 10.795 -9.094 -19.875 1.00 92.38 235 ASP A CA 1
ATOM 1723 C C . ASP A 1 235 ? 10.915 -7.666 -19.321 1.00 92.38 235 ASP A C 1
ATOM 1725 O O . ASP A 1 235 ? 11.442 -6.741 -19.942 1.00 92.38 235 ASP A O 1
ATOM 1729 N N . CYS A 1 236 ? 10.431 -7.509 -18.091 1.00 93.81 236 CYS A N 1
ATOM 1730 C CA . CYS A 1 236 ? 10.621 -6.339 -17.253 1.00 93.81 236 CYS A CA 1
ATOM 1731 C C . CYS A 1 236 ? 10.849 -6.775 -15.807 1.00 93.81 236 CYS A C 1
ATOM 1733 O O . CYS A 1 236 ? 9.958 -7.352 -15.177 1.00 93.81 236 CYS A O 1
ATOM 1735 N N . ILE A 1 237 ? 12.018 -6.436 -15.268 1.00 96.00 237 ILE A N 1
ATOM 1736 C CA . ILE A 1 237 ? 12.412 -6.739 -13.895 1.00 96.00 237 ILE A CA 1
ATOM 1737 C C . ILE A 1 237 ? 12.514 -5.441 -13.107 1.00 96.00 237 ILE A C 1
ATOM 1739 O O . ILE A 1 237 ? 13.285 -4.554 -13.466 1.00 96.00 237 ILE A O 1
ATOM 1743 N N . VAL A 1 238 ? 11.767 -5.341 -12.009 1.00 96.62 238 VAL A N 1
ATOM 1744 C CA . VAL A 1 238 ? 11.810 -4.191 -11.101 1.00 96.62 238 VAL A CA 1
ATOM 1745 C C . VAL A 1 238 ? 12.507 -4.595 -9.808 1.00 96.62 238 VAL A C 1
ATOM 1747 O O . VAL A 1 238 ? 12.098 -5.547 -9.149 1.00 96.62 238 VAL A O 1
ATOM 1750 N N . ASP A 1 239 ? 13.529 -3.841 -9.414 1.00 96.44 239 ASP A N 1
ATOM 1751 C CA . ASP A 1 239 ? 14.269 -4.069 -8.175 1.00 96.44 239 ASP A CA 1
ATOM 1752 C C . ASP A 1 239 ? 14.340 -2.793 -7.332 1.00 96.44 239 ASP A C 1
ATOM 1754 O O . ASP A 1 239 ? 15.082 -1.864 -7.639 1.00 96.44 239 ASP A O 1
ATOM 1758 N N . PHE A 1 240 ? 13.581 -2.772 -6.238 1.00 94.06 240 PHE A N 1
ATOM 1759 C CA . PHE A 1 240 ? 13.697 -1.787 -5.156 1.00 94.06 240 PHE A CA 1
ATOM 1760 C C . PHE A 1 240 ? 14.076 -2.464 -3.825 1.00 94.06 240 PHE A C 1
ATOM 1762 O O . PHE A 1 240 ? 13.697 -2.001 -2.748 1.00 94.06 240 PHE A O 1
ATOM 1769 N N . GLY A 1 241 ? 14.778 -3.599 -3.881 1.00 91.81 241 GLY A N 1
ATOM 1770 C CA . GLY A 1 241 ? 15.164 -4.388 -2.711 1.00 91.81 241 GLY A CA 1
ATOM 1771 C C . GLY A 1 241 ? 14.092 -5.360 -2.208 1.00 91.81 241 GLY A C 1
ATOM 1772 O O . GLY A 1 241 ? 14.148 -5.766 -1.047 1.00 91.81 241 GLY A O 1
ATOM 1773 N N . GLY A 1 242 ? 13.116 -5.718 -3.046 1.00 89.62 242 GLY A N 1
ATOM 1774 C CA . GLY A 1 242 ? 12.146 -6.779 -2.758 1.00 89.62 242 GLY A CA 1
ATOM 1775 C C . GLY A 1 242 ? 12.290 -7.986 -3.686 1.00 89.62 242 GLY A C 1
ATOM 1776 O O . GLY A 1 242 ? 13.355 -8.230 -4.249 1.00 89.62 242 GLY A O 1
ATOM 1777 N N . SER A 1 243 ? 11.225 -8.773 -3.815 1.00 91.44 243 SER A N 1
ATOM 1778 C CA . SER A 1 243 ? 11.178 -9.982 -4.648 1.00 91.44 243 SER A CA 1
ATOM 1779 C C . SER A 1 243 ? 9.956 -10.003 -5.557 1.00 91.44 243 SER A C 1
ATOM 1781 O O . SER A 1 243 ? 8.934 -9.393 -5.233 1.00 91.44 243 SER A O 1
ATOM 1783 N N . GLU A 1 244 ? 10.043 -10.753 -6.658 1.00 92.81 244 GLU A N 1
ATOM 1784 C CA . GLU A 1 244 ? 8.891 -11.066 -7.509 1.00 92.81 244 GLU A CA 1
ATOM 1785 C C . GLU A 1 244 ? 7.756 -11.682 -6.675 1.00 92.81 244 GLU A C 1
ATOM 1787 O O . GLU A 1 244 ? 7.996 -12.440 -5.729 1.00 92.81 244 GLU A O 1
ATOM 1792 N N . THR A 1 245 ? 6.526 -11.308 -7.003 1.00 89.62 245 THR A N 1
ATOM 1793 C CA . THR A 1 245 ? 5.289 -11.749 -6.357 1.00 89.62 245 THR A CA 1
ATOM 1794 C C . THR A 1 245 ? 4.203 -11.939 -7.414 1.00 89.62 245 THR A C 1
ATOM 1796 O O . THR A 1 245 ? 4.373 -11.546 -8.571 1.00 89.62 245 THR A O 1
ATOM 1799 N N . SER A 1 246 ? 3.080 -12.538 -7.028 1.00 88.00 246 SER A N 1
ATOM 1800 C CA . SER A 1 246 ? 1.891 -12.625 -7.873 1.00 88.00 246 SER A CA 1
ATOM 1801 C C . SER A 1 246 ? 1.424 -11.236 -8.310 1.00 88.00 246 SER A C 1
ATOM 1803 O O . SER A 1 246 ? 1.444 -10.279 -7.533 1.00 88.00 246 SER A O 1
ATOM 1805 N N . VAL A 1 247 ? 1.012 -11.119 -9.575 1.00 86.88 247 VAL A N 1
ATOM 1806 C CA . VAL A 1 247 ? 0.287 -9.931 -10.037 1.00 86.88 247 VAL A CA 1
ATOM 1807 C C . VAL A 1 247 ? -1.069 -9.930 -9.336 1.00 86.88 247 VAL A C 1
ATOM 1809 O O . VAL A 1 247 ? -1.763 -10.942 -9.442 1.00 86.88 247 VAL A O 1
ATOM 1812 N N . PRO A 1 248 ? -1.464 -8.831 -8.666 1.00 80.75 248 PRO A N 1
ATOM 1813 C CA . PRO A 1 248 ? -2.748 -8.786 -7.982 1.00 80.75 248 PRO A CA 1
ATOM 1814 C C . PRO A 1 248 ? -3.897 -9.111 -8.942 1.00 80.75 248 PRO A C 1
ATOM 1816 O O . PRO A 1 248 ? -3.959 -8.565 -10.042 1.00 80.75 248 PRO A O 1
ATOM 1819 N N . SER A 1 249 ? -4.818 -9.978 -8.544 1.00 77.31 249 SER A N 1
ATOM 1820 C CA . SER A 1 249 ? -5.929 -10.485 -9.374 1.00 77.31 249 SER A CA 1
ATOM 1821 C C . SER A 1 249 ? -6.904 -9.405 -9.847 1.00 77.31 249 SER A C 1
ATOM 1823 O O . SER A 1 249 ? -7.494 -9.535 -10.920 1.00 77.31 249 SER A O 1
ATOM 1825 N N . TYR A 1 250 ? -7.039 -8.304 -9.106 1.00 72.88 250 TYR A N 1
ATOM 1826 C CA . TYR A 1 250 ? -7.806 -7.130 -9.535 1.00 72.88 250 TYR A CA 1
ATOM 1827 C C . TYR A 1 250 ? -7.087 -6.282 -10.602 1.00 72.88 250 TYR A C 1
ATOM 1829 O O . TYR A 1 250 ? -7.683 -5.353 -11.157 1.00 72.88 250 TYR A O 1
ATOM 1837 N N . TYR A 1 251 ? -5.801 -6.532 -10.873 1.00 82.31 251 TYR A N 1
ATOM 1838 C CA . TYR A 1 251 ? -5.038 -5.786 -11.868 1.00 82.31 251 TYR A CA 1
ATOM 1839 C C . TYR A 1 251 ? -5.568 -6.095 -13.269 1.00 82.31 251 TYR A C 1
ATOM 1841 O O . TYR A 1 251 ? -5.471 -7.215 -13.771 1.00 82.31 251 TYR A O 1
ATOM 1849 N N . SER A 1 252 ? -6.120 -5.078 -13.927 1.00 85.06 252 SER A N 1
ATOM 1850 C CA . SER A 1 252 ? -6.646 -5.219 -15.281 1.00 85.06 252 SER A CA 1
ATOM 1851 C C . SER A 1 252 ? -5.527 -5.060 -16.306 1.00 85.06 252 SER A C 1
ATOM 1853 O O . SER A 1 252 ? -5.018 -3.960 -16.518 1.00 85.06 252 SER A O 1
ATOM 1855 N N . LEU A 1 253 ? -5.161 -6.167 -16.952 1.00 87.50 253 LEU A N 1
ATOM 1856 C CA . LEU A 1 253 ? -4.189 -6.185 -18.040 1.00 87.50 253 LEU A CA 1
ATOM 1857 C C . LEU A 1 253 ? -4.787 -5.625 -19.331 1.00 87.50 253 LEU A C 1
ATOM 1859 O O . LEU A 1 253 ? -5.854 -6.059 -19.780 1.00 87.50 253 LEU A O 1
ATOM 1863 N N . GLY A 1 254 ? -4.062 -4.720 -19.989 1.00 85.81 254 GLY A N 1
ATOM 1864 C CA . GLY A 1 254 ? -4.396 -4.324 -21.352 1.00 85.81 254 GLY A CA 1
ATOM 1865 C C . GLY A 1 254 ? -4.278 -5.496 -22.336 1.00 85.81 254 GLY A C 1
ATOM 1866 O O . GLY A 1 254 ? -3.467 -6.409 -22.174 1.00 85.81 254 GLY A O 1
ATOM 1867 N N . ALA A 1 255 ? -5.078 -5.470 -23.404 1.00 87.44 255 ALA A N 1
ATOM 1868 C CA . ALA A 1 255 ? -5.021 -6.499 -24.440 1.00 87.44 255 ALA A CA 1
ATOM 1869 C C . ALA A 1 255 ? -3.617 -6.582 -25.075 1.00 87.44 255 ALA A C 1
ATOM 1871 O O . ALA A 1 255 ? -3.050 -5.564 -25.468 1.00 87.44 255 ALA A O 1
ATOM 1872 N N . GLY A 1 256 ? -3.074 -7.799 -25.192 1.00 86.56 256 GLY A N 1
ATOM 1873 C CA . GLY A 1 256 ? -1.735 -8.036 -25.753 1.00 86.56 256 GLY A CA 1
ATOM 1874 C C . GLY A 1 256 ? -0.573 -7.681 -24.817 1.00 86.56 256 GLY A C 1
ATOM 1875 O O . GLY A 1 256 ? 0.578 -7.681 -25.249 1.00 86.56 256 GLY A O 1
ATOM 1876 N N . ARG A 1 257 ? -0.849 -7.381 -23.543 1.00 90.81 257 ARG A N 1
ATOM 1877 C CA . ARG A 1 257 ? 0.164 -7.019 -22.546 1.00 90.81 257 ARG A CA 1
ATOM 1878 C C . ARG A 1 257 ? 0.416 -8.168 -21.572 1.00 90.81 257 ARG A C 1
ATOM 1880 O O . ARG A 1 257 ? -0.450 -9.013 -21.344 1.00 90.81 257 ARG A O 1
ATOM 1887 N N . LYS A 1 258 ? 1.623 -8.201 -21.019 1.00 93.00 258 LYS A N 1
ATOM 1888 C CA . LYS A 1 258 ? 2.026 -9.049 -19.889 1.00 93.00 258 LYS A CA 1
ATOM 1889 C C . LYS A 1 258 ? 2.283 -8.147 -18.687 1.00 93.00 258 LYS A C 1
ATOM 1891 O O . LYS A 1 258 ? 2.602 -6.972 -18.865 1.00 93.00 258 LYS A O 1
ATOM 1896 N N . ALA A 1 259 ? 2.189 -8.699 -17.481 1.00 95.00 259 ALA A N 1
ATOM 1897 C CA . ALA A 1 259 ? 2.694 -8.022 -16.297 1.00 95.00 259 ALA A CA 1
ATOM 1898 C C . ALA A 1 259 ? 3.467 -8.960 -15.379 1.00 95.00 259 ALA A C 1
ATOM 1900 O O . ALA A 1 259 ? 3.194 -10.159 -15.316 1.00 95.00 259 ALA A O 1
ATOM 1901 N N . LYS A 1 260 ? 4.408 -8.364 -14.651 1.00 95.31 260 LYS A N 1
ATOM 1902 C CA . LYS A 1 260 ? 5.090 -8.948 -13.499 1.00 95.31 260 LYS A CA 1
ATOM 1903 C C . LYS A 1 260 ? 4.950 -8.010 -12.314 1.00 95.31 260 LYS A C 1
ATOM 1905 O O . LYS A 1 260 ? 4.849 -6.797 -12.494 1.00 95.31 260 LYS A O 1
ATOM 1910 N N . ALA A 1 261 ? 4.940 -8.562 -11.111 1.00 94.19 261 ALA A N 1
ATOM 1911 C CA . ALA A 1 261 ? 4.790 -7.794 -9.889 1.00 94.19 261 ALA A CA 1
ATOM 1912 C C . ALA A 1 261 ? 5.970 -8.035 -8.955 1.00 94.19 261 ALA A C 1
ATOM 1914 O O . ALA A 1 261 ? 6.489 -9.145 -8.854 1.00 94.19 261 ALA A O 1
ATOM 1915 N N . TYR A 1 262 ? 6.383 -6.983 -8.259 1.00 93.62 262 TYR A N 1
ATOM 1916 C CA . TYR A 1 262 ? 7.517 -7.008 -7.346 1.00 93.62 262 TYR A CA 1
ATOM 1917 C C . TYR A 1 262 ? 7.112 -6.367 -6.031 1.00 93.62 262 TYR A C 1
ATOM 1919 O O . TYR A 1 262 ? 6.594 -5.251 -6.012 1.00 93.62 262 TYR A O 1
ATOM 1927 N N . SER A 1 263 ? 7.346 -7.072 -4.931 1.00 90.62 263 SER A N 1
ATOM 1928 C CA . SER A 1 263 ? 7.213 -6.503 -3.594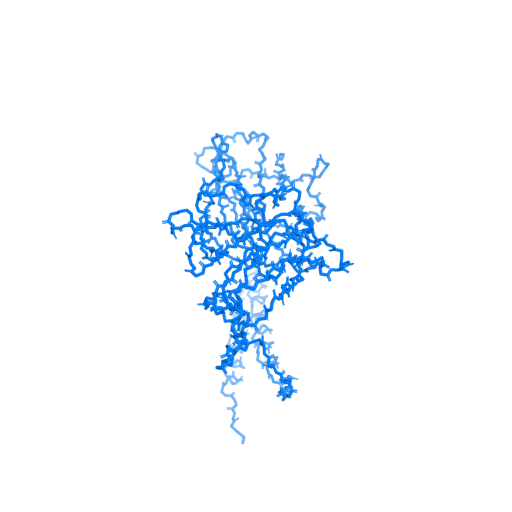 1.00 90.62 263 SER A CA 1
ATOM 1929 C C . SER A 1 263 ? 8.243 -5.393 -3.399 1.00 90.62 263 SER A C 1
ATOM 1931 O O . SER A 1 263 ? 9.361 -5.462 -3.905 1.00 90.62 263 SER A O 1
ATOM 1933 N N . ILE A 1 264 ? 7.860 -4.352 -2.671 1.00 87.88 264 ILE A N 1
ATOM 1934 C CA . ILE A 1 264 ? 8.673 -3.162 -2.439 1.00 87.88 264 ILE A CA 1
ATOM 1935 C C . ILE A 1 264 ? 8.682 -2.866 -0.945 1.00 87.88 264 ILE A C 1
ATOM 1937 O O . ILE A 1 264 ? 7.613 -2.901 -0.331 1.00 87.88 264 ILE A O 1
ATOM 1941 N N . PRO A 1 265 ? 9.835 -2.524 -0.347 1.00 86.31 265 PRO A N 1
ATOM 1942 C CA . PRO A 1 265 ? 9.890 -2.063 1.032 1.00 86.31 265 PRO A CA 1
ATOM 1943 C C . PRO A 1 265 ? 9.028 -0.817 1.279 1.00 86.31 265 PRO A C 1
ATOM 1945 O O . PRO A 1 265 ? 8.636 -0.088 0.367 1.00 86.31 265 PRO A O 1
ATOM 1948 N N . ALA A 1 266 ? 8.732 -0.544 2.547 1.00 79.94 266 ALA A N 1
ATOM 1949 C CA . ALA A 1 266 ? 8.014 0.668 2.924 1.00 79.94 266 ALA A CA 1
ATOM 1950 C C . ALA A 1 266 ? 8.839 1.923 2.645 1.00 79.94 266 ALA A C 1
ATOM 1952 O O . ALA A 1 266 ? 9.966 2.044 3.120 1.00 79.94 266 ALA A O 1
ATOM 1953 N N . VAL A 1 267 ? 8.235 2.882 1.945 1.00 78.00 267 VAL A N 1
ATOM 1954 C CA . VAL A 1 267 ? 8.733 4.258 1.891 1.00 78.00 267 VAL A CA 1
ATOM 1955 C C . VAL A 1 267 ? 8.286 4.950 3.174 1.00 78.00 267 VAL A C 1
ATOM 1957 O O . VAL A 1 267 ? 7.090 4.952 3.469 1.00 78.00 267 VAL A O 1
ATOM 1960 N N . LEU A 1 268 ? 9.229 5.486 3.953 1.00 75.38 268 LEU A N 1
ATOM 1961 C CA . LEU A 1 268 ? 8.948 6.127 5.236 1.00 75.38 268 LEU A CA 1
ATOM 1962 C C . LEU A 1 268 ? 9.182 7.634 5.157 1.00 75.38 268 LEU A C 1
ATOM 1964 O O . LEU A 1 268 ? 10.260 8.102 4.823 1.00 75.38 268 LEU A O 1
ATOM 1968 N N . GLY A 1 269 ? 8.172 8.418 5.515 1.00 72.94 269 GLY A N 1
ATOM 1969 C CA . GLY A 1 269 ? 8.250 9.874 5.502 1.00 72.94 269 GLY A CA 1
ATOM 1970 C C . GLY A 1 269 ? 8.629 10.383 4.118 1.00 72.94 269 GLY A C 1
ATOM 1971 O O . GLY A 1 269 ? 7.904 10.154 3.156 1.00 72.94 269 GLY A O 1
ATOM 1972 N N . ASN A 1 270 ? 9.776 11.056 4.042 1.00 76.31 270 ASN A N 1
ATOM 1973 C CA . ASN A 1 270 ? 10.298 11.653 2.812 1.00 76.31 270 ASN A CA 1
ATOM 1974 C C . ASN A 1 270 ? 11.430 10.820 2.196 1.00 76.31 270 ASN A C 1
ATOM 1976 O O . ASN A 1 270 ? 12.225 11.345 1.410 1.00 76.31 270 ASN A O 1
ATOM 1980 N N . ASP A 1 271 ? 11.551 9.558 2.610 1.00 82.44 271 ASP A N 1
ATOM 1981 C CA . ASP A 1 271 ? 12.610 8.679 2.149 1.00 82.44 271 ASP A CA 1
ATOM 1982 C C . ASP A 1 271 ? 12.494 8.433 0.644 1.00 82.44 271 ASP A C 1
ATOM 1984 O O . ASP A 1 271 ? 11.414 8.428 0.041 1.00 82.44 271 ASP A O 1
ATOM 1988 N N . ILE A 1 272 ? 13.657 8.232 0.034 1.00 89.00 272 ILE A N 1
ATOM 1989 C CA . ILE A 1 272 ? 13.790 7.873 -1.369 1.00 89.00 272 ILE A CA 1
ATOM 1990 C C . ILE A 1 272 ? 14.359 6.465 -1.400 1.00 89.00 272 ILE A C 1
ATOM 1992 O O . ILE A 1 272 ? 15.491 6.249 -0.967 1.00 89.00 272 ILE A O 1
ATOM 1996 N N . ILE A 1 273 ? 13.581 5.523 -1.925 1.00 90.81 273 ILE A N 1
ATOM 1997 C CA . ILE A 1 273 ? 14.083 4.184 -2.223 1.00 90.81 273 ILE A CA 1
ATOM 1998 C C . ILE A 1 273 ? 14.635 4.229 -3.643 1.00 90.81 273 ILE A C 1
ATOM 2000 O O . ILE A 1 273 ? 13.893 4.430 -4.607 1.00 90.81 273 ILE A O 1
ATOM 2004 N N . GLU A 1 274 ? 15.951 4.094 -3.761 1.00 95.38 274 GLU A N 1
ATOM 2005 C CA . GLU A 1 274 ? 16.609 3.924 -5.052 1.00 95.38 274 GLU A CA 1
ATOM 2006 C C . GLU A 1 274 ? 16.540 2.456 -5.468 1.00 95.38 274 GLU A C 1
ATOM 2008 O O . GLU A 1 274 ? 16.711 1.553 -4.649 1.00 95.38 274 GLU A O 1
ATOM 2013 N N . GLY A 1 275 ? 16.266 2.238 -6.744 1.00 96.06 275 GLY A N 1
ATOM 2014 C CA . GLY A 1 275 ? 16.134 0.927 -7.346 1.00 96.06 275 GLY A CA 1
ATOM 2015 C C . GLY A 1 275 ? 16.486 0.970 -8.824 1.00 96.06 275 GLY A C 1
ATOM 2016 O O . GLY A 1 275 ? 17.064 1.940 -9.327 1.00 96.06 275 GLY A O 1
ATOM 2017 N N . SER A 1 276 ? 16.124 -0.088 -9.530 1.00 96.88 276 SER A N 1
ATOM 2018 C CA . SER A 1 276 ? 16.355 -0.205 -10.960 1.00 96.88 276 SER A CA 1
ATOM 2019 C C . SER A 1 276 ? 15.214 -0.919 -11.668 1.00 96.88 276 SER A C 1
ATOM 2021 O O . SER A 1 276 ? 14.459 -1.680 -11.059 1.00 96.88 276 SER A O 1
ATOM 2023 N N . ILE A 1 277 ? 15.089 -0.652 -12.962 1.00 96.06 277 ILE A N 1
ATOM 2024 C CA . ILE A 1 277 ? 14.197 -1.374 -13.866 1.00 96.06 277 ILE A CA 1
ATOM 2025 C C . ILE A 1 277 ? 15.068 -1.920 -14.984 1.00 96.06 277 ILE A C 1
ATOM 2027 O O . ILE A 1 277 ? 15.692 -1.147 -15.705 1.00 96.06 277 ILE A O 1
ATOM 2031 N N . THR A 1 278 ? 15.130 -3.237 -15.117 1.00 95.88 278 THR A N 1
ATOM 2032 C CA . THR A 1 278 ? 15.798 -3.892 -16.242 1.00 95.88 278 THR A CA 1
ATOM 2033 C C . THR A 1 278 ? 14.750 -4.275 -17.270 1.00 95.88 278 THR A C 1
ATOM 2035 O O . THR A 1 278 ? 13.799 -4.986 -16.948 1.00 95.88 278 THR A O 1
ATOM 2038 N N . ILE A 1 279 ? 14.914 -3.768 -18.483 1.00 93.25 279 ILE A N 1
ATOM 2039 C CA . ILE A 1 279 ? 14.018 -3.972 -19.616 1.00 93.25 279 ILE A CA 1
ATOM 2040 C C . ILE A 1 279 ? 14.750 -4.866 -20.609 1.00 93.25 279 ILE A C 1
ATOM 2042 O O . ILE A 1 279 ? 15.890 -4.565 -20.967 1.00 93.25 279 ILE A O 1
ATOM 2046 N N . ASP A 1 280 ? 14.099 -5.948 -21.023 1.00 91.38 280 ASP A N 1
ATOM 2047 C CA . ASP A 1 280 ? 14.596 -6.863 -22.048 1.00 91.38 280 ASP A CA 1
ATOM 2048 C C . ASP A 1 280 ? 13.728 -6.727 -23.302 1.00 91.38 280 ASP A C 1
ATOM 2050 O O . ASP A 1 280 ? 12.546 -7.098 -23.318 1.00 91.38 280 ASP A O 1
ATOM 2054 N N . VAL A 1 281 ? 14.306 -6.113 -24.328 1.00 87.44 281 VAL A N 1
ATOM 2055 C CA . VAL A 1 281 ? 13.671 -5.829 -25.614 1.00 87.44 281 VAL A CA 1
ATOM 2056 C C . VAL A 1 281 ? 14.078 -6.929 -26.585 1.00 87.44 281 VAL A C 1
ATOM 2058 O O . VAL A 1 281 ? 14.806 -6.665 -27.534 1.00 87.44 281 VAL A O 1
ATOM 2061 N N . ASP A 1 282 ? 13.687 -8.180 -26.342 1.00 71.25 282 ASP A N 1
ATOM 2062 C CA . ASP A 1 282 ? 14.057 -9.278 -27.239 1.00 71.25 282 ASP A CA 1
ATOM 2063 C C . ASP A 1 282 ? 12.908 -9.695 -28.171 1.00 71.25 282 ASP A C 1
ATOM 2065 O O . ASP A 1 282 ? 11.768 -9.931 -27.780 1.00 71.25 282 A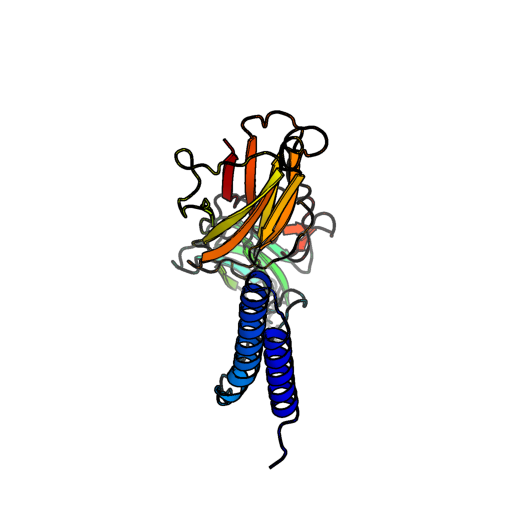SP A O 1
ATOM 2069 N N . ASP A 1 283 ? 13.245 -9.745 -29.457 1.00 63.59 283 ASP A N 1
ATOM 2070 C CA . ASP A 1 283 ? 12.489 -10.395 -30.517 1.00 63.59 283 ASP A CA 1
ATOM 2071 C C . ASP A 1 283 ? 13.429 -11.110 -31.508 1.00 63.59 283 ASP A C 1
ATOM 2073 O O . ASP A 1 283 ? 13.118 -11.254 -32.691 1.00 63.59 283 ASP A O 1
ATOM 2077 N N . THR A 1 284 ? 14.574 -11.635 -31.041 1.00 52.34 284 THR A N 1
ATOM 2078 C CA . THR A 1 284 ? 15.618 -12.292 -31.860 1.00 52.34 284 THR A CA 1
ATOM 2079 C C . THR A 1 284 ? 15.099 -13.393 -32.785 1.00 52.34 284 THR A C 1
ATOM 2081 O O . THR A 1 284 ? 15.785 -13.758 -33.744 1.00 52.34 284 THR A O 1
ATOM 2084 N N . ASN A 1 285 ? 13.898 -13.920 -32.538 1.00 54.03 285 ASN A N 1
ATOM 2085 C CA . ASN A 1 285 ? 13.252 -14.912 -33.389 1.00 54.03 285 ASN A CA 1
ATOM 2086 C C . ASN A 1 285 ? 12.206 -14.349 -34.375 1.00 54.03 285 ASN A C 1
ATOM 2088 O O . ASN A 1 285 ? 11.881 -15.060 -35.327 1.00 54.03 285 ASN A O 1
ATOM 2092 N N . ASP A 1 286 ? 11.699 -13.122 -34.201 1.00 56.31 286 ASP A N 1
ATOM 2093 C CA . ASP A 1 286 ? 10.753 -12.472 -35.123 1.00 56.31 286 ASP A CA 1
ATOM 2094 C C . ASP A 1 286 ? 10.757 -10.942 -34.953 1.00 56.31 286 ASP A C 1
ATOM 2096 O O . ASP A 1 286 ? 9.860 -10.374 -34.333 1.00 56.31 286 ASP A O 1
ATOM 2100 N N . ALA A 1 287 ? 11.796 -10.294 -35.498 1.00 55.41 287 ALA A N 1
ATOM 2101 C CA . ALA A 1 287 ? 12.002 -8.863 -35.340 1.00 55.41 287 ALA A CA 1
ATOM 2102 C C . ALA A 1 287 ? 10.889 -8.030 -35.985 1.00 55.41 287 ALA A C 1
ATOM 2104 O O . ALA A 1 287 ? 10.932 -7.732 -37.186 1.00 55.41 287 ALA A O 1
ATOM 2105 N N . LEU A 1 288 ? 9.880 -7.661 -35.200 1.00 60.75 288 LEU A N 1
ATOM 2106 C CA . LEU A 1 288 ? 8.819 -6.773 -35.644 1.00 60.75 288 LEU A CA 1
ATOM 2107 C C . LEU A 1 288 ? 9.230 -5.339 -35.307 1.00 60.75 288 LEU A C 1
ATOM 2109 O O . LEU A 1 288 ? 9.864 -5.097 -34.283 1.00 60.75 288 LEU A O 1
ATOM 2113 N N . PRO A 1 289 ? 8.886 -4.350 -36.151 1.00 62.47 289 PRO A N 1
ATOM 2114 C CA . PRO A 1 289 ? 9.070 -2.959 -35.774 1.00 62.47 289 PRO A CA 1
ATOM 2115 C C . PRO A 1 289 ? 8.363 -2.735 -34.441 1.00 62.47 289 PRO A C 1
ATOM 2117 O O . PRO A 1 289 ? 7.147 -2.943 -34.379 1.00 62.47 289 PRO A O 1
ATOM 2120 N N . LEU A 1 290 ? 9.107 -2.327 -33.409 1.00 61.41 290 LEU A N 1
ATOM 2121 C CA . LEU A 1 290 ? 8.528 -1.918 -32.138 1.00 61.41 290 LEU A CA 1
ATOM 2122 C C . LEU A 1 290 ? 7.482 -0.844 -32.458 1.00 61.41 290 LEU A C 1
ATOM 2124 O O . LEU A 1 290 ? 7.838 0.233 -32.953 1.00 61.41 290 LEU A O 1
ATOM 2128 N N . PRO A 1 291 ? 6.173 -1.106 -32.262 1.00 58.97 291 PRO A N 1
ATOM 2129 C CA . PRO A 1 291 ? 5.234 -0.000 -32.253 1.00 58.97 291 PRO A CA 1
ATOM 2130 C C . PRO A 1 291 ? 5.684 0.955 -31.141 1.00 58.97 291 PRO A C 1
ATOM 2132 O O . PRO A 1 291 ? 6.409 0.544 -30.247 1.00 58.97 291 PRO A O 1
ATOM 2135 N N . ASN A 1 292 ? 5.281 2.225 -31.174 1.00 62.53 292 ASN A N 1
ATOM 2136 C CA . ASN A 1 292 ? 5.570 3.150 -30.076 1.00 62.53 292 ASN A CA 1
ATOM 2137 C C . ASN A 1 292 ? 4.966 2.570 -28.779 1.00 62.53 292 ASN A C 1
ATOM 2139 O O . ASN A 1 292 ? 3.757 2.677 -28.544 1.00 62.53 292 ASN A O 1
ATOM 2143 N N . THR A 1 293 ? 5.772 1.822 -28.027 1.00 67.38 293 THR A N 1
ATOM 2144 C CA . THR A 1 293 ? 5.317 0.969 -26.940 1.00 67.38 293 THR A CA 1
ATOM 2145 C C . THR A 1 293 ? 5.683 1.601 -25.624 1.00 67.38 293 THR A C 1
ATOM 2147 O O . THR A 1 293 ? 6.810 2.016 -25.385 1.00 67.38 293 THR A O 1
ATOM 2150 N N . ALA A 1 294 ? 4.690 1.644 -24.751 1.00 78.94 294 ALA A N 1
ATOM 2151 C CA . ALA A 1 294 ? 4.862 2.078 -23.387 1.00 78.94 294 ALA A CA 1
ATOM 2152 C C . ALA A 1 294 ? 5.003 0.867 -22.464 1.00 78.94 294 ALA A C 1
ATOM 2154 O O . ALA A 1 294 ? 4.244 -0.107 -22.588 1.00 78.94 294 ALA A O 1
ATOM 2155 N N . LEU A 1 295 ? 5.917 0.968 -21.508 1.00 88.25 295 LEU A N 1
ATOM 2156 C CA . LEU A 1 295 ? 5.961 0.148 -20.304 1.00 88.25 295 LEU A CA 1
ATOM 2157 C C . LEU A 1 295 ? 5.352 0.967 -19.160 1.00 88.25 295 LEU A C 1
ATOM 2159 O O . LEU A 1 295 ? 5.742 2.110 -18.926 1.00 88.25 295 LEU A O 1
ATOM 2163 N N . ASN A 1 296 ? 4.366 0.393 -18.475 1.00 91.38 296 ASN A N 1
ATOM 2164 C CA . ASN A 1 296 ? 3.663 1.039 -17.373 1.00 91.38 296 ASN A CA 1
ATOM 2165 C C . ASN A 1 296 ? 4.143 0.435 -16.058 1.00 91.38 296 ASN A C 1
ATOM 2167 O O . ASN A 1 296 ? 3.979 -0.760 -15.820 1.00 91.38 296 ASN A O 1
ATOM 2171 N N . LEU A 1 297 ? 4.687 1.266 -15.180 1.00 91.69 297 LEU A N 1
ATOM 2172 C CA . LEU A 1 297 ? 4.976 0.895 -13.802 1.00 91.69 297 LEU A CA 1
ATOM 2173 C C . LEU A 1 297 ? 3.872 1.432 -12.928 1.00 91.69 297 LEU A C 1
ATOM 2175 O O . LEU A 1 297 ? 3.613 2.630 -12.956 1.00 91.69 297 LEU A O 1
ATOM 2179 N N . THR A 1 298 ? 3.248 0.568 -12.144 1.00 89.44 298 THR A N 1
ATOM 2180 C CA . THR A 1 298 ? 2.163 0.956 -11.254 1.00 89.44 298 THR A CA 1
ATOM 2181 C C . THR A 1 298 ? 2.435 0.473 -9.842 1.00 89.44 298 THR A C 1
ATOM 2183 O O . THR A 1 298 ? 2.511 -0.727 -9.604 1.00 89.44 298 THR A O 1
ATOM 2186 N N . TYR A 1 299 ? 2.582 1.406 -8.904 1.00 85.88 299 TYR A N 1
ATOM 2187 C CA . TYR A 1 299 ? 2.710 1.094 -7.483 1.00 85.88 299 TYR A CA 1
ATOM 2188 C C . TYR A 1 299 ? 1.334 0.932 -6.834 1.00 85.88 299 TYR A C 1
ATOM 2190 O O . TYR A 1 299 ? 0.474 1.795 -7.003 1.00 85.88 299 TYR A O 1
ATOM 2198 N N . TYR A 1 300 ? 1.184 -0.115 -6.031 1.00 81.12 300 TYR A N 1
ATOM 2199 C CA . TYR A 1 300 ? 0.039 -0.409 -5.183 1.00 81.12 300 TYR A CA 1
ATOM 2200 C C . TYR A 1 300 ? 0.497 -0.557 -3.736 1.00 81.12 300 TYR A C 1
ATOM 2202 O O . TYR A 1 300 ? 1.409 -1.321 -3.434 1.00 81.12 300 TYR A O 1
ATOM 2210 N N . ALA A 1 301 ? -0.116 0.184 -2.818 1.00 77.75 301 ALA A N 1
ATOM 2211 C CA . ALA A 1 301 ? 0.256 0.135 -1.409 1.00 77.75 301 ALA A CA 1
ATOM 2212 C C . ALA A 1 301 ? -0.454 -1.037 -0.698 1.00 77.75 301 ALA A C 1
ATOM 2214 O O . ALA A 1 301 ? -1.671 -1.140 -0.790 1.00 77.75 301 ALA A O 1
ATOM 2215 N N . ASN A 1 302 ? 0.254 -1.839 0.107 1.00 76.12 302 ASN A N 1
ATOM 2216 C CA . ASN A 1 302 ? -0.364 -2.970 0.827 1.00 76.12 302 ASN A CA 1
ATOM 2217 C C . ASN A 1 302 ? -1.270 -2.499 1.976 1.00 76.12 302 ASN A C 1
ATOM 2219 O O . ASN A 1 302 ? -0.771 -1.843 2.893 1.00 76.12 302 ASN A O 1
ATOM 2223 N N . ASN A 1 303 ? -2.563 -2.826 1.985 1.00 70.94 303 ASN A N 1
ATOM 2224 C CA . ASN A 1 303 ? -3.523 -2.294 2.968 1.00 70.94 303 ASN A CA 1
ATOM 2225 C C . ASN A 1 303 ? -4.138 -3.371 3.865 1.00 70.94 303 ASN A C 1
ATOM 2227 O O . ASN A 1 303 ? -4.052 -4.558 3.569 1.00 70.94 303 ASN A O 1
ATOM 2231 N N . TYR A 1 304 ? -4.734 -2.940 4.980 1.00 73.44 304 TYR A N 1
ATOM 2232 C CA . TYR A 1 304 ? -5.656 -3.791 5.727 1.00 73.44 304 TYR A CA 1
ATOM 2233 C C . TYR A 1 304 ? -7.008 -3.811 5.022 1.00 73.44 304 TYR A C 1
ATOM 2235 O O . TYR A 1 304 ? -7.455 -2.779 4.512 1.00 73.44 304 TYR A O 1
ATOM 2243 N N . PHE A 1 305 ? -7.667 -4.959 5.057 1.00 74.31 305 PHE A N 1
ATOM 2244 C CA . PHE A 1 305 ? -8.932 -5.185 4.376 1.00 74.31 305 PHE A CA 1
ATOM 2245 C C . PHE A 1 305 ? -9.840 -6.102 5.193 1.00 74.31 305 PHE A C 1
ATOM 2247 O O . PHE A 1 305 ? -9.468 -6.638 6.246 1.00 74.31 305 PHE A O 1
ATOM 2254 N N . ILE A 1 306 ? -11.079 -6.224 4.731 1.00 76.94 306 ILE A N 1
ATOM 2255 C CA . ILE A 1 306 ? -12.043 -7.175 5.270 1.00 76.94 306 ILE A CA 1
ATOM 2256 C C . ILE A 1 306 ? -12.063 -8.356 4.320 1.00 76.94 306 ILE A C 1
ATOM 2258 O O . ILE A 1 306 ? -12.616 -8.254 3.233 1.00 76.94 306 ILE A O 1
ATOM 2262 N N . ASN A 1 307 ? -11.474 -9.470 4.743 1.00 78.06 307 ASN A N 1
ATOM 2263 C CA . ASN A 1 307 ? -11.469 -10.681 3.943 1.00 78.06 307 ASN A CA 1
ATOM 2264 C C . ASN A 1 307 ? -12.852 -11.344 4.020 1.00 78.06 307 ASN A C 1
ATOM 2266 O O . ASN A 1 307 ? -13.178 -11.980 5.030 1.00 78.06 307 ASN A O 1
ATOM 2270 N N . GLU A 1 308 ? -13.674 -11.170 2.984 1.00 77.94 308 GLU A N 1
ATOM 2271 C CA . GLU A 1 308 ? -15.021 -11.750 2.905 1.00 77.94 308 GLU A CA 1
ATOM 2272 C C . GLU A 1 308 ? -14.986 -13.287 2.887 1.00 77.94 308 GLU A C 1
ATOM 2274 O O . GLU A 1 308 ? -15.805 -13.922 3.562 1.00 77.94 308 GLU A O 1
ATOM 2279 N N . ASP A 1 309 ? -13.975 -13.875 2.248 1.00 74.94 309 ASP A N 1
ATOM 2280 C CA . ASP A 1 309 ? -13.761 -15.323 2.171 1.00 74.94 309 ASP A CA 1
ATOM 2281 C C . ASP A 1 309 ? -13.378 -15.946 3.516 1.00 74.94 309 ASP A C 1
ATOM 2283 O O . ASP A 1 309 ? -13.741 -17.089 3.812 1.00 74.94 309 ASP A O 1
ATOM 2287 N N . ASN A 1 310 ? -12.722 -15.183 4.391 1.00 77.62 310 ASN A N 1
ATOM 2288 C CA . ASN A 1 310 ? -12.410 -15.600 5.757 1.00 77.62 310 ASN A CA 1
ATOM 2289 C C . ASN A 1 310 ? -13.429 -15.073 6.783 1.00 77.62 310 ASN A C 1
ATOM 2291 O O . ASN A 1 310 ? -13.078 -14.648 7.888 1.00 77.62 310 ASN A O 1
ATOM 2295 N N . GLY A 1 311 ? -14.716 -15.057 6.423 1.00 76.31 311 GLY A N 1
ATOM 2296 C CA . GLY A 1 311 ? -15.802 -14.676 7.335 1.00 76.31 311 GLY A CA 1
ATOM 2297 C C . GLY A 1 311 ? -15.788 -13.194 7.729 1.00 76.31 311 GLY A C 1
ATOM 2298 O O . GLY A 1 311 ? -16.215 -12.821 8.829 1.00 76.31 311 GLY A O 1
ATOM 2299 N N . GLY A 1 312 ? -15.263 -12.337 6.854 1.00 77.75 312 GLY A N 1
ATOM 2300 C CA . GLY A 1 312 ? -15.130 -10.898 7.061 1.00 77.75 312 GLY A CA 1
ATOM 2301 C C . GLY A 1 312 ? -14.043 -10.523 8.066 1.00 77.75 312 GLY A C 1
ATOM 2302 O O . GLY A 1 312 ? -14.190 -9.507 8.752 1.00 77.75 312 GLY A O 1
ATOM 2303 N N . ASN A 1 313 ? -13.029 -11.365 8.285 1.00 80.81 313 ASN A N 1
ATOM 2304 C CA . ASN A 1 313 ? -11.931 -11.068 9.211 1.00 80.81 313 ASN A CA 1
ATOM 2305 C C . ASN A 1 313 ? -11.163 -9.810 8.796 1.00 80.81 313 ASN A C 1
ATOM 2307 O O . ASN A 1 313 ? -11.081 -9.477 7.620 1.00 80.81 313 ASN A O 1
ATOM 2311 N N . PHE A 1 314 ? -10.635 -9.088 9.788 1.00 82.12 314 PHE A N 1
ATOM 2312 C CA . PHE A 1 314 ? -9.751 -7.956 9.524 1.00 82.12 314 PHE A CA 1
ATOM 2313 C C . PHE A 1 314 ? -8.369 -8.523 9.271 1.00 82.12 314 PHE A C 1
ATOM 2315 O O . PHE A 1 314 ? -7.709 -8.991 10.201 1.00 82.12 314 PHE A O 1
ATOM 2322 N N . GLU A 1 315 ? -7.977 -8.528 8.009 1.00 75.06 315 GLU A N 1
ATOM 2323 C CA . GLU A 1 315 ? -6.724 -9.108 7.571 1.00 75.06 315 GLU A CA 1
ATOM 2324 C C . GLU A 1 315 ? -5.754 -8.023 7.152 1.00 75.06 315 GLU A C 1
ATOM 2326 O O . GLU A 1 315 ? -6.123 -6.909 6.773 1.00 75.06 315 GLU A O 1
ATOM 2331 N N . GLY A 1 316 ? -4.484 -8.336 7.368 1.00 65.38 316 GLY A N 1
ATOM 2332 C CA . GLY A 1 316 ? -3.397 -7.416 7.129 1.00 65.38 316 GLY A CA 1
ATOM 2333 C C . GLY A 1 316 ? -2.648 -7.741 5.862 1.00 65.38 316 GLY A C 1
ATOM 2334 O O . GLY A 1 316 ? -2.721 -8.833 5.321 1.00 65.38 316 GLY A O 1
ATOM 2335 N N . VAL A 1 317 ? -1.814 -6.779 5.512 1.00 60.00 317 VAL A N 1
ATOM 2336 C CA . VAL A 1 317 ? -0.875 -6.691 4.388 1.00 60.00 317 VAL A CA 1
ATOM 2337 C C . VAL A 1 317 ? 0.003 -7.913 4.068 1.00 60.00 317 VAL A C 1
ATOM 2339 O O . VAL A 1 317 ? 0.720 -7.888 3.076 1.00 60.00 317 VAL A O 1
ATOM 2342 N N . ALA A 1 318 ? 0.031 -8.927 4.935 1.00 57.31 318 ALA A N 1
ATOM 2343 C CA . ALA A 1 318 ? 0.771 -10.172 4.738 1.00 57.31 318 ALA A CA 1
ATOM 2344 C C . ALA A 1 318 ? -0.093 -11.274 4.107 1.00 57.31 318 ALA A C 1
ATOM 2346 O O . ALA A 1 318 ? 0.433 -12.326 3.749 1.00 57.31 318 ALA A O 1
ATOM 2347 N N . ILE A 1 319 ? -1.403 -11.048 4.025 1.00 64.69 319 ILE A N 1
ATOM 2348 C CA . ILE A 1 319 ? -2.354 -11.898 3.328 1.00 64.69 319 ILE A CA 1
ATOM 2349 C C . ILE A 1 319 ? -2.717 -11.155 2.045 1.00 64.69 319 ILE A C 1
ATOM 2351 O O . ILE A 1 319 ? -3.047 -9.970 2.089 1.00 64.69 319 ILE A O 1
ATOM 2355 N N . GLU A 1 320 ? -2.546 -11.829 0.912 1.00 57.12 320 GLU A N 1
ATOM 2356 C CA . GLU A 1 320 ? -2.918 -11.292 -0.392 1.00 57.12 320 GLU A CA 1
ATOM 2357 C C . GLU A 1 320 ? -4.441 -11.144 -0.430 1.00 57.12 320 GLU A C 1
ATOM 2359 O O . GLU A 1 320 ? -5.170 -12.105 -0.196 1.00 57.12 320 GLU A O 1
ATOM 2364 N N . ASP A 1 321 ? -4.907 -9.917 -0.650 1.00 61.16 321 ASP A N 1
ATOM 2365 C CA . ASP A 1 321 ? -6.312 -9.645 -0.928 1.00 61.16 321 ASP A CA 1
ATOM 2366 C C . ASP A 1 321 ? -6.538 -9.823 -2.426 1.00 61.16 321 ASP A C 1
ATOM 2368 O O . ASP A 1 321 ? -6.229 -8.931 -3.224 1.00 61.16 321 ASP A O 1
ATOM 2372 N N . GLU A 1 322 ? -6.999 -11.010 -2.809 1.00 58.31 322 GLU A N 1
ATOM 2373 C CA . GLU A 1 322 ? -7.253 -11.334 -4.210 1.00 58.31 322 GLU A CA 1
ATOM 2374 C C . GLU A 1 322 ? -8.532 -10.642 -4.748 1.00 58.31 322 GLU A C 1
ATOM 2376 O O . GLU A 1 322 ? -8.718 -10.558 -5.965 1.00 58.31 322 GLU A O 1
ATOM 2381 N N . ASP A 1 323 ? -9.392 -10.069 -3.898 1.00 56.97 323 ASP A N 1
ATOM 2382 C CA . ASP A 1 323 ? -10.753 -9.697 -4.312 1.00 56.97 323 ASP A CA 1
ATOM 2383 C C . ASP A 1 323 ? -11.130 -8.220 -4.095 1.00 56.97 323 ASP A C 1
ATOM 2385 O O . ASP A 1 323 ? -12.012 -7.718 -4.803 1.00 56.97 323 ASP A O 1
ATOM 2389 N N . ASP A 1 324 ? -10.477 -7.469 -3.196 1.00 58.69 324 ASP A N 1
ATOM 2390 C CA . ASP A 1 324 ? -10.876 -6.076 -2.924 1.00 58.69 324 ASP A CA 1
ATOM 2391 C C . ASP A 1 324 ? -10.117 -5.020 -3.753 1.00 58.69 324 ASP A C 1
ATOM 2393 O O . ASP A 1 324 ? -9.063 -4.483 -3.385 1.00 58.69 324 ASP A O 1
ATOM 2397 N N . ALA A 1 325 ? -10.743 -4.608 -4.857 1.00 56.06 325 ALA A N 1
ATOM 2398 C CA . ALA A 1 325 ? -10.305 -3.470 -5.665 1.00 56.06 325 ALA A CA 1
ATOM 2399 C C . ALA A 1 325 ? -10.385 -2.107 -4.931 1.00 56.06 325 ALA A C 1
ATOM 2401 O O . ALA A 1 325 ? -9.827 -1.120 -5.418 1.00 56.06 325 ALA A O 1
ATOM 2402 N N . LEU A 1 326 ? -11.058 -1.990 -3.775 1.00 53.22 326 LEU A N 1
ATOM 2403 C CA . LEU A 1 326 ? -11.169 -0.729 -3.017 1.00 53.22 326 LEU A CA 1
ATOM 2404 C C . LEU A 1 326 ? -9.875 -0.359 -2.281 1.00 53.22 326 LEU A C 1
ATOM 2406 O O . LEU A 1 326 ? -9.690 0.798 -1.888 1.00 53.22 326 LEU A O 1
ATOM 2410 N N . THR A 1 327 ? -8.938 -1.297 -2.143 1.00 51.28 327 THR A N 1
ATOM 2411 C CA . THR A 1 327 ? -7.614 -1.042 -1.560 1.00 51.28 327 THR A CA 1
ATOM 2412 C C . THR A 1 327 ? -6.681 -0.269 -2.509 1.00 51.28 327 THR A C 1
ATOM 2414 O O . THR A 1 327 ? -5.625 0.207 -2.090 1.00 51.28 327 THR A O 1
ATOM 2417 N N . LEU A 1 328 ? -7.082 -0.042 -3.765 1.00 51.09 328 LEU A N 1
ATOM 2418 C CA . LEU A 1 328 ? -6.215 0.429 -4.853 1.00 51.09 328 LEU A CA 1
ATOM 2419 C C . LEU A 1 328 ? -5.891 1.921 -4.899 1.00 51.09 328 LEU A C 1
ATOM 2421 O O . LEU A 1 328 ? -5.188 2.384 -5.797 1.00 51.09 328 LEU A O 1
ATOM 2425 N N . THR A 1 329 ? -6.392 2.714 -3.964 1.00 52.34 329 THR A N 1
ATOM 2426 C CA . THR A 1 329 ? -6.497 4.157 -4.214 1.00 52.34 329 THR A CA 1
ATOM 2427 C C . THR A 1 329 ? -5.220 4.990 -4.063 1.00 52.34 329 THR A C 1
ATOM 2429 O O . THR A 1 329 ? -5.269 6.212 -4.194 1.00 52.34 329 THR A O 1
ATOM 2432 N N . TYR A 1 330 ? -4.070 4.338 -3.864 1.00 53.75 330 TYR A N 1
ATOM 2433 C CA . TYR A 1 330 ? -2.740 4.954 -3.909 1.00 53.75 330 TYR A CA 1
ATOM 2434 C C . TYR A 1 330 ? -1.923 4.370 -5.050 1.00 53.75 330 TYR A C 1
ATOM 2436 O O . TYR A 1 330 ? -0.981 3.609 -4.838 1.00 53.75 330 TYR A O 1
ATOM 2444 N N . GLN A 1 331 ? -2.327 4.752 -6.258 1.00 59.81 331 GLN A N 1
ATOM 2445 C CA . GLN A 1 331 ? -1.658 4.396 -7.492 1.00 59.81 331 GLN A CA 1
ATOM 2446 C C . GLN A 1 331 ? -0.641 5.477 -7.862 1.00 59.81 331 GLN A C 1
ATOM 2448 O O . GLN A 1 331 ? -0.992 6.651 -7.995 1.00 59.81 331 GLN A O 1
ATOM 2453 N N . ALA A 1 332 ? 0.612 5.084 -8.060 1.00 56.75 332 ALA A N 1
ATOM 2454 C CA . ALA A 1 332 ? 1.587 5.910 -8.761 1.00 56.75 332 ALA A CA 1
ATOM 2455 C C . ALA A 1 332 ? 1.923 5.219 -10.074 1.00 56.75 332 ALA A C 1
ATOM 2457 O O . ALA A 1 332 ? 2.383 4.078 -10.045 1.00 56.75 332 ALA A O 1
ATOM 2458 N N . THR A 1 333 ? 1.695 5.900 -11.197 1.00 72.88 333 THR A N 1
ATOM 2459 C CA . THR A 1 333 ? 2.036 5.365 -12.514 1.00 72.88 333 THR A CA 1
ATOM 2460 C C . THR A 1 333 ? 3.169 6.158 -13.143 1.00 72.88 333 THR A C 1
ATOM 2462 O O . THR A 1 333 ? 3.092 7.382 -13.244 1.00 72.88 333 THR A O 1
ATOM 2465 N N . ALA A 1 334 ? 4.209 5.450 -13.572 1.00 72.88 334 ALA A N 1
ATOM 2466 C CA . ALA A 1 334 ? 5.216 5.967 -14.486 1.00 72.88 334 ALA A CA 1
ATOM 2467 C C . ALA A 1 334 ? 5.078 5.241 -15.822 1.00 72.88 334 ALA A C 1
ATOM 2469 O O . ALA A 1 334 ? 4.885 4.025 -15.856 1.00 72.88 334 ALA A O 1
ATOM 2470 N N . VAL A 1 335 ? 5.168 5.999 -16.909 1.00 78.38 335 VAL A N 1
ATOM 2471 C CA . VAL A 1 335 ? 5.130 5.471 -18.269 1.00 78.38 335 VAL A CA 1
ATOM 2472 C C . VAL A 1 335 ? 6.511 5.668 -18.869 1.00 78.38 335 VAL A C 1
ATOM 2474 O O . VAL A 1 335 ? 6.992 6.796 -18.947 1.00 78.38 335 VAL A O 1
ATOM 2477 N N . ILE A 1 336 ? 7.152 4.573 -19.254 1.00 73.25 336 ILE A N 1
ATOM 2478 C CA . ILE A 1 336 ? 8.408 4.594 -19.996 1.00 73.25 336 ILE A CA 1
ATOM 2479 C C . ILE A 1 336 ? 8.041 4.455 -21.466 1.00 73.25 336 ILE A C 1
ATOM 2481 O O . ILE A 1 336 ? 7.495 3.424 -21.866 1.00 73.25 336 ILE A O 1
ATOM 2485 N N . PHE A 1 337 ? 8.308 5.494 -22.251 1.00 68.19 337 PHE A N 1
ATOM 2486 C CA . PHE A 1 337 ? 8.168 5.437 -23.701 1.00 68.19 337 PHE A CA 1
ATOM 2487 C C . PHE A 1 337 ? 9.491 5.003 -24.316 1.00 68.19 337 PHE A C 1
ATOM 2489 O O . PHE A 1 337 ? 10.546 5.536 -23.966 1.00 68.19 337 PHE A O 1
ATOM 2496 N N . THR A 1 338 ? 9.413 4.064 -25.251 1.00 56.72 338 THR A N 1
ATOM 2497 C CA . THR A 1 338 ? 10.533 3.687 -26.110 1.00 56.72 338 THR A CA 1
ATOM 2498 C C . THR A 1 338 ? 10.319 4.293 -27.487 1.00 56.72 338 THR A C 1
ATOM 2500 O O . THR A 1 338 ? 9.231 4.147 -28.056 1.00 56.72 338 THR A O 1
ATOM 2503 N N . VAL A 1 339 ? 11.334 4.983 -28.007 1.00 51.69 339 VAL A N 1
ATOM 2504 C CA . VAL A 1 339 ? 11.355 5.505 -29.386 1.00 51.69 339 VAL A CA 1
ATOM 2505 C C . VAL A 1 339 ? 12.177 4.587 -30.271 1.00 51.69 339 VAL A C 1
ATOM 2507 O O . VAL A 1 339 ? 13.262 4.175 -29.810 1.00 51.69 339 VAL A O 1
#

pLDDT: mean 77.66, std 16.08, range [32.84, 97.88]